Protein AF-B0CBL8-F1 (afdb_monomer)

Mean predicted aligned error: 17.03 Å

Structure (mmCIF, N/CA/C/O backbone):
data_AF-B0CBL8-F1
#
_entry.id   AF-B0CBL8-F1
#
loop_
_atom_site.group_PDB
_atom_site.id
_atom_site.type_symbol
_atom_site.label_atom_id
_atom_site.label_alt_id
_atom_site.label_comp_id
_atom_site.label_asym_id
_atom_site.label_entity_id
_atom_site.label_seq_id
_atom_site.pdbx_PDB_ins_code
_atom_site.Cartn_x
_atom_site.Cartn_y
_atom_site.Cartn_z
_atom_site.occupancy
_atom_site.B_iso_or_equiv
_atom_site.auth_seq_id
_atom_site.auth_comp_id
_atom_site.auth_asym_id
_atom_site.auth_atom_id
_atom_site.pdbx_PDB_model_num
ATOM 1 N N . MET A 1 1 ? -2.864 -48.873 -22.430 1.00 46.94 1 MET A N 1
ATOM 2 C CA . MET A 1 1 ? -3.877 -47.886 -21.992 1.00 46.94 1 MET A CA 1
ATOM 3 C C . MET A 1 1 ? -3.254 -46.496 -22.087 1.00 46.94 1 MET A C 1
ATOM 5 O O . MET A 1 1 ? -2.565 -46.088 -21.166 1.00 46.94 1 MET A O 1
ATOM 9 N N . HIS A 1 2 ? -3.406 -45.810 -23.224 1.00 41.06 2 HIS A N 1
ATOM 10 C CA . HIS A 1 2 ? -2.871 -44.458 -23.430 1.00 41.06 2 HIS A CA 1
ATOM 11 C C . HIS A 1 2 ? -4.007 -43.441 -23.310 1.00 41.06 2 HIS A C 1
ATOM 13 O O . HIS A 1 2 ? -4.979 -43.502 -24.058 1.00 41.06 2 HIS A O 1
ATOM 19 N N . ARG A 1 3 ? -3.900 -42.539 -22.331 1.00 48.00 3 ARG A N 1
ATOM 20 C CA . ARG A 1 3 ? -4.868 -41.471 -22.065 1.00 48.00 3 ARG A CA 1
ATOM 21 C C . ARG A 1 3 ? -4.370 -40.206 -22.767 1.00 48.00 3 ARG A C 1
ATOM 23 O O . ARG A 1 3 ? -3.407 -39.598 -22.316 1.00 48.00 3 ARG A O 1
ATOM 30 N N . LEU A 1 4 ? -4.987 -39.857 -23.895 1.00 52.69 4 LEU A N 1
ATOM 31 C CA . LEU A 1 4 ? -4.740 -38.601 -24.607 1.00 52.69 4 LEU A CA 1
ATOM 32 C C . LEU A 1 4 ? -5.484 -37.471 -23.885 1.00 52.69 4 LEU A C 1
ATOM 34 O O . LEU A 1 4 ? -6.710 -37.487 -23.792 1.00 52.69 4 LEU A O 1
ATOM 38 N N . THR A 1 5 ? -4.740 -36.511 -23.346 1.00 54.72 5 THR A N 1
ATOM 39 C CA . THR A 1 5 ? -5.265 -35.280 -22.751 1.00 54.72 5 THR A CA 1
ATOM 40 C C . THR A 1 5 ? -5.563 -34.264 -23.851 1.00 54.72 5 THR A C 1
ATOM 42 O O . THR A 1 5 ? -4.679 -33.809 -24.571 1.00 54.72 5 THR A O 1
ATOM 45 N N . GLN A 1 6 ? -6.841 -33.922 -23.987 1.00 50.38 6 GLN A N 1
ATOM 46 C CA . GLN A 1 6 ? -7.356 -32.940 -24.933 1.00 50.38 6 GLN A CA 1
ATOM 47 C C . GLN A 1 6 ? -7.274 -31.543 -24.293 1.00 50.38 6 GLN A C 1
ATOM 49 O O . GLN A 1 6 ? -7.880 -31.303 -23.250 1.00 50.38 6 GLN A O 1
ATOM 54 N N . THR A 1 7 ? -6.508 -30.625 -24.882 1.00 55.81 7 THR A N 1
ATOM 55 C CA . THR A 1 7 ? -6.426 -29.223 -24.442 1.00 55.81 7 THR A CA 1
ATOM 56 C C . THR A 1 7 ? -7.584 -28.392 -25.017 1.00 55.81 7 THR A C 1
ATOM 58 O O . THR A 1 7 ? -7.970 -28.587 -26.174 1.00 55.81 7 THR A O 1
ATOM 61 N N . PRO A 1 8 ? -8.168 -27.453 -24.247 1.00 56.03 8 PRO A N 1
ATOM 62 C CA . PRO A 1 8 ? -9.295 -26.656 -24.716 1.00 56.03 8 PRO A CA 1
ATOM 63 C C . PRO A 1 8 ? -8.853 -25.532 -25.669 1.00 56.03 8 PRO A C 1
ATOM 65 O O . PRO A 1 8 ? -7.968 -24.731 -25.369 1.00 56.03 8 PRO A O 1
ATOM 68 N N . LYS A 1 9 ? -9.527 -25.461 -26.825 1.00 53.00 9 LYS A N 1
ATOM 69 C CA . LYS A 1 9 ? -9.445 -24.381 -27.824 1.00 53.00 9 LYS A CA 1
ATOM 70 C C . LYS A 1 9 ? -9.828 -23.033 -27.193 1.00 53.00 9 LYS A C 1
ATOM 72 O O . LYS A 1 9 ? -10.989 -22.831 -26.836 1.00 53.00 9 LYS A O 1
ATOM 77 N N . ARG A 1 10 ? -8.882 -22.089 -27.126 1.00 55.56 10 ARG A N 1
ATOM 78 C CA . ARG A 1 10 ? -9.162 -20.669 -26.853 1.00 55.56 10 ARG A CA 1
ATOM 79 C C . ARG A 1 10 ? -9.985 -20.088 -28.008 1.00 55.56 10 ARG A C 1
ATOM 81 O O . ARG A 1 10 ? -9.560 -20.134 -29.159 1.00 55.56 10 ARG A O 1
ATOM 88 N N . LYS A 1 11 ? -11.176 -19.571 -27.701 1.00 57.50 11 LYS A N 1
ATOM 89 C CA . LYS A 1 11 ? -11.996 -18.791 -28.635 1.00 57.50 11 LYS A CA 1
ATOM 90 C C . LYS A 1 11 ? -11.434 -17.368 -28.681 1.00 57.50 11 LYS A C 1
ATOM 92 O O . LYS A 1 11 ? -11.448 -16.684 -27.663 1.00 57.50 11 LYS A O 1
ATOM 97 N N . SER A 1 12 ? -10.938 -16.943 -29.840 1.00 50.91 12 SER A N 1
ATOM 98 C CA . SER A 1 12 ? -10.587 -15.545 -30.101 1.00 50.91 12 SER A CA 1
ATOM 99 C C . SER A 1 12 ? -11.863 -14.708 -30.145 1.00 50.91 12 SER A C 1
ATOM 101 O O . SER A 1 12 ? -12.721 -14.936 -30.997 1.00 50.91 12 SER A O 1
ATOM 103 N N . ILE A 1 13 ? -11.998 -13.763 -29.219 1.00 60.38 13 ILE A N 1
ATOM 104 C CA . ILE A 1 13 ? -13.051 -12.747 -29.248 1.00 60.38 13 ILE A CA 1
ATOM 105 C C . ILE A 1 13 ? -12.529 -11.606 -30.123 1.00 60.38 13 ILE A C 1
ATOM 107 O O . ILE A 1 13 ? -11.512 -10.991 -29.812 1.00 60.38 13 ILE A O 1
ATOM 111 N N . ALA A 1 14 ? -13.193 -11.381 -31.254 1.00 56.38 14 ALA A N 1
ATOM 112 C CA . ALA A 1 14 ? -12.925 -10.261 -32.141 1.00 56.38 14 ALA A CA 1
ATOM 113 C C . ALA A 1 14 ? -13.377 -8.957 -31.464 1.00 56.38 14 ALA A C 1
ATOM 115 O O . ALA A 1 14 ? -14.544 -8.814 -31.098 1.00 56.38 14 ALA A O 1
ATOM 116 N N . LEU A 1 15 ? -12.439 -8.027 -31.291 1.00 50.97 15 LEU A N 1
ATOM 117 C CA . LEU A 1 15 ? -12.676 -6.686 -30.770 1.00 50.97 15 LEU A CA 1
ATOM 118 C C . LEU A 1 15 ? -13.372 -5.855 -31.863 1.00 50.97 15 LEU A C 1
ATOM 120 O O . LEU A 1 15 ? -12.778 -5.569 -32.903 1.00 50.97 15 LEU A O 1
ATOM 124 N N . ALA A 1 16 ? -14.641 -5.505 -31.659 1.00 59.69 16 ALA A N 1
ATOM 125 C CA . ALA A 1 16 ? -15.370 -4.607 -32.547 1.00 59.69 16 ALA A CA 1
ATOM 126 C C . ALA A 1 16 ? -14.995 -3.149 -32.227 1.00 59.69 16 ALA A C 1
ATOM 128 O O . ALA A 1 16 ? -15.308 -2.637 -31.154 1.00 59.69 16 ALA A O 1
ATOM 129 N N . LEU A 1 17 ? -14.312 -2.499 -33.170 1.00 53.12 17 LEU A N 1
ATOM 130 C CA . LEU A 1 17 ? -14.044 -1.061 -33.191 1.00 53.12 17 LEU A CA 1
ATOM 131 C C . LEU A 1 17 ? -15.364 -0.287 -33.330 1.00 53.12 17 LEU A C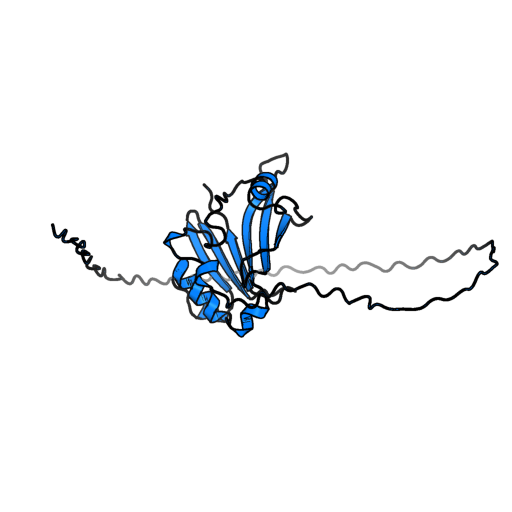 1
ATOM 133 O O . LEU A 1 17 ? -16.037 -0.391 -34.355 1.00 53.12 17 LEU A O 1
ATOM 137 N N . LEU A 1 18 ? -15.714 0.508 -32.318 1.00 53.94 18 LEU A N 1
ATOM 138 C CA . LEU A 1 18 ? -16.754 1.534 -32.416 1.00 53.94 18 LEU A CA 1
ATOM 139 C C . LEU A 1 18 ? -16.100 2.897 -32.718 1.00 53.94 18 LEU A C 1
ATOM 141 O O . LEU A 1 18 ? -15.117 3.250 -32.065 1.00 53.94 18 LEU A O 1
ATOM 145 N N . PRO A 1 19 ? -16.613 3.669 -33.694 1.00 62.50 19 PRO A N 1
ATOM 146 C CA . PRO A 1 19 ? -16.063 4.972 -34.049 1.00 62.50 19 PRO A CA 1
ATOM 147 C C . PRO A 1 19 ? -16.382 6.047 -32.997 1.00 62.50 19 PRO A C 1
ATOM 149 O O . PRO A 1 19 ? -17.532 6.232 -32.601 1.00 62.50 19 PRO A O 1
ATOM 152 N N . LEU A 1 20 ? -15.341 6.789 -32.599 1.00 47.16 20 LEU A N 1
ATOM 153 C CA . LEU A 1 20 ? -15.417 8.044 -31.849 1.00 47.16 20 LEU A CA 1
ATOM 154 C C . LEU A 1 20 ? -16.190 9.094 -32.663 1.00 47.16 20 LEU A C 1
ATOM 156 O O . LEU A 1 20 ? -15.707 9.570 -33.691 1.00 47.16 20 LEU A O 1
ATOM 160 N N . SER A 1 21 ? -17.355 9.513 -32.177 1.00 60.53 21 SER A N 1
ATOM 161 C CA . SER A 1 21 ? -18.000 10.746 -32.627 1.00 60.53 21 SER A CA 1
ATOM 162 C C . SER A 1 21 ? -17.446 11.935 -31.842 1.00 60.53 21 SER A C 1
ATOM 164 O O . SER A 1 21 ? -17.696 12.094 -30.647 1.00 60.53 21 SER A O 1
ATOM 166 N N . LEU A 1 22 ? -16.680 12.751 -32.561 1.00 51.69 22 LEU A N 1
ATOM 167 C CA . LEU A 1 22 ? -16.127 14.045 -32.186 1.00 51.69 22 LEU A CA 1
ATOM 168 C C . LEU A 1 22 ? -17.267 15.060 -31.967 1.00 51.69 22 LEU A C 1
ATOM 170 O O . LEU A 1 22 ? -18.002 15.374 -32.901 1.00 51.69 22 LEU A O 1
ATOM 174 N N . GLY A 1 23 ? -17.415 15.569 -30.743 1.00 55.00 23 GLY A N 1
ATOM 175 C CA . GLY A 1 23 ? -18.375 16.619 -30.389 1.00 55.00 23 GLY A CA 1
ATOM 176 C C . GLY A 1 23 ? -17.662 17.811 -29.760 1.00 55.00 23 GLY A C 1
ATOM 177 O O . GLY A 1 23 ? -17.459 17.846 -28.551 1.00 55.00 23 GLY A O 1
ATOM 178 N N . LEU A 1 24 ? -17.261 18.764 -30.600 1.00 52.22 24 LEU A N 1
ATOM 179 C CA . LEU A 1 24 ? -16.647 20.039 -30.237 1.00 52.22 24 LEU A CA 1
ATOM 180 C C . LEU A 1 24 ? -17.741 21.115 -30.176 1.00 52.22 24 LEU A C 1
ATOM 182 O O . LEU A 1 24 ? -18.282 21.450 -31.223 1.00 52.22 24 LEU A O 1
ATOM 186 N N . LEU A 1 25 ? -18.025 21.699 -29.007 1.00 60.28 25 LEU A N 1
ATOM 187 C CA . LEU A 1 25 ? -18.624 23.038 -28.925 1.00 60.28 25 LEU A CA 1
ATOM 188 C C . LEU A 1 25 ? -18.056 23.814 -27.728 1.00 60.28 25 LEU A C 1
ATOM 190 O O . LEU A 1 25 ? -18.335 23.529 -26.567 1.00 60.28 25 LEU A O 1
ATOM 194 N N . MET A 1 26 ? -17.240 24.808 -28.078 1.00 55.31 26 MET A N 1
ATOM 195 C CA . MET A 1 26 ? -16.839 25.949 -27.263 1.00 55.31 26 MET A CA 1
ATOM 196 C C . MET A 1 26 ? -18.044 26.864 -27.018 1.00 55.31 26 MET A C 1
ATOM 198 O O . MET A 1 26 ? -18.783 27.155 -27.956 1.00 55.31 26 MET A O 1
ATOM 202 N N . SER A 1 27 ? -18.171 27.418 -25.812 1.00 53.53 27 SER A N 1
ATOM 203 C CA . SER A 1 27 ? -18.739 28.759 -25.652 1.00 53.53 27 SER A CA 1
ATOM 204 C C . SER A 1 27 ? -18.148 29.439 -24.423 1.00 53.53 27 SER A C 1
ATOM 206 O O . SER A 1 27 ? -18.426 29.073 -23.283 1.00 53.53 27 SER A O 1
ATOM 208 N N . CYS A 1 28 ? -17.313 30.438 -24.694 1.00 47.56 28 CYS A N 1
ATOM 209 C CA . CYS A 1 28 ? -16.805 31.405 -23.738 1.00 47.56 28 CYS A CA 1
ATOM 210 C C . CYS A 1 28 ? -17.942 32.313 -23.258 1.00 47.56 28 CYS A C 1
ATOM 212 O O . CYS A 1 28 ? -18.776 32.750 -24.050 1.00 47.56 28 CYS A O 1
ATOM 214 N N . SER A 1 29 ? -17.934 32.674 -21.981 1.00 53.53 29 SER A N 1
ATOM 215 C CA . SER A 1 29 ? -18.533 33.919 -21.500 1.00 53.53 29 SER A CA 1
ATOM 216 C C . SER A 1 29 ? -17.736 34.368 -20.285 1.00 53.53 29 SER A C 1
ATOM 218 O O . SER A 1 29 ? -17.863 33.810 -19.198 1.00 53.53 29 SER A O 1
ATOM 220 N N . SER A 1 30 ? -16.850 35.330 -20.524 1.00 49.06 30 SER A N 1
ATOM 221 C CA . SER A 1 30 ? -16.169 36.102 -19.494 1.00 49.06 30 SER A CA 1
ATOM 222 C C . SER A 1 30 ? -17.132 37.169 -18.988 1.00 49.06 30 SER A C 1
ATOM 224 O O . SER A 1 30 ? -17.667 37.934 -19.790 1.00 49.06 30 SER A O 1
ATOM 226 N N . THR A 1 31 ? -17.308 37.259 -17.675 1.00 54.31 31 THR A N 1
ATOM 227 C CA . THR A 1 31 ? -17.850 38.458 -17.034 1.00 54.31 31 THR A CA 1
ATOM 228 C C . THR A 1 31 ? -16.842 38.908 -15.994 1.00 54.31 31 THR A C 1
ATOM 230 O O . THR A 1 31 ? -16.690 38.304 -14.934 1.00 54.31 31 THR A O 1
ATOM 233 N N . GLU A 1 32 ? -16.105 39.954 -16.352 1.00 53.94 32 GLU A N 1
ATOM 234 C CA . GLU A 1 32 ? -15.314 40.754 -15.433 1.00 53.94 32 GLU A CA 1
ATOM 235 C C . GLU A 1 32 ? -16.272 41.507 -14.506 1.00 53.94 32 GLU A C 1
ATOM 237 O O . GLU A 1 32 ? -17.240 42.128 -14.947 1.00 53.94 32 GLU A O 1
ATOM 242 N N . THR A 1 33 ? -16.021 41.469 -13.203 1.00 49.75 33 THR A N 1
ATOM 243 C CA . THR A 1 33 ? -16.560 42.473 -12.285 1.00 49.75 33 THR A CA 1
ATOM 244 C C . THR A 1 33 ? -15.471 42.805 -11.284 1.00 49.75 33 THR A C 1
ATOM 246 O O . THR A 1 33 ? -15.162 42.032 -10.381 1.00 49.75 33 THR A O 1
ATOM 249 N N . SER A 1 34 ? -14.857 43.959 -11.528 1.00 50.06 34 SER A N 1
ATOM 250 C CA . SER A 1 34 ? -13.985 44.666 -10.604 1.00 50.06 34 SER A CA 1
ATOM 251 C C . SER A 1 34 ? -14.823 45.160 -9.428 1.00 50.06 34 SER A C 1
ATOM 253 O O . SER A 1 34 ? -15.907 45.711 -9.626 1.00 50.06 34 SER A O 1
ATOM 255 N N . SER A 1 35 ? -14.346 44.973 -8.205 1.00 54.38 35 SER A N 1
ATOM 256 C CA . SER A 1 35 ? -14.826 45.721 -7.045 1.00 54.38 35 SER A CA 1
ATOM 257 C C . SER A 1 35 ? -13.677 45.856 -6.063 1.00 54.38 35 SER A C 1
ATOM 259 O O . SER A 1 35 ? -13.312 44.916 -5.359 1.00 54.38 35 SER A O 1
ATOM 261 N N . ASP A 1 36 ? -13.100 47.052 -6.093 1.00 54.38 36 ASP A N 1
ATOM 262 C CA . ASP A 1 36 ? -12.293 47.642 -5.042 1.00 54.38 36 ASP A CA 1
ATOM 263 C C . ASP A 1 36 ? -12.991 47.491 -3.688 1.00 54.38 36 ASP A C 1
ATOM 265 O O . ASP A 1 36 ? -14.178 47.790 -3.555 1.00 54.38 36 ASP A O 1
ATOM 269 N N . THR A 1 37 ? -12.263 47.071 -2.655 1.00 61.66 37 THR A N 1
ATOM 270 C CA . THR A 1 37 ? -12.625 47.400 -1.273 1.00 61.66 37 THR A CA 1
ATOM 271 C C . THR A 1 37 ? -11.357 47.499 -0.435 1.00 61.66 37 THR A C 1
ATOM 273 O O . THR A 1 37 ? -10.527 46.593 -0.396 1.00 61.66 37 THR A O 1
ATOM 276 N N . GLU A 1 38 ? -11.229 48.667 0.181 1.00 51.75 38 GLU A N 1
ATOM 277 C CA . GLU A 1 38 ? -10.130 49.182 0.983 1.00 51.75 38 GLU A CA 1
ATOM 278 C C . GLU A 1 38 ? -9.714 48.272 2.149 1.00 51.75 38 GLU A C 1
ATOM 280 O O . GLU A 1 38 ? -10.541 47.738 2.889 1.00 51.75 38 GLU A O 1
ATOM 285 N N . SER A 1 39 ? -8.400 48.188 2.364 1.00 53.50 39 SER A N 1
ATOM 286 C CA . SER A 1 39 ? -7.785 47.716 3.607 1.00 53.50 39 SER A CA 1
ATOM 287 C C . SER A 1 39 ? -7.647 48.878 4.594 1.00 53.50 39 SER A C 1
ATOM 289 O O . SER A 1 39 ? -6.900 49.813 4.297 1.00 53.50 39 SER A O 1
ATOM 291 N N . PRO A 1 40 ? -8.236 48.822 5.800 1.00 62.81 40 PRO A N 1
ATOM 292 C CA . PRO A 1 40 ? -7.772 49.644 6.903 1.00 62.81 40 PRO A CA 1
ATOM 293 C C . PRO A 1 40 ? -6.608 48.961 7.632 1.00 62.81 40 PRO A C 1
ATOM 295 O O . PRO A 1 40 ? -6.698 47.828 8.110 1.00 62.81 40 PRO A O 1
ATOM 298 N N . ALA A 1 41 ? -5.508 49.703 7.730 1.00 51.47 41 ALA A N 1
ATOM 299 C CA . ALA A 1 41 ? -4.412 49.454 8.650 1.00 51.47 41 ALA A CA 1
ATOM 300 C C . ALA A 1 41 ? -4.908 49.536 10.101 1.00 51.47 41 ALA A C 1
ATOM 302 O O . ALA A 1 41 ? -5.656 50.446 10.459 1.00 51.47 41 ALA A O 1
ATOM 303 N N . SER A 1 42 ? -4.454 48.625 10.959 1.00 57.81 42 SER A N 1
ATOM 304 C CA . SER A 1 42 ? -4.509 48.810 12.410 1.00 57.81 42 SER A CA 1
ATOM 305 C C . SER A 1 42 ? -3.374 48.053 13.090 1.00 57.81 42 SER A C 1
ATOM 307 O O . SER A 1 42 ? -3.337 46.827 13.154 1.00 57.81 42 SER A O 1
ATOM 309 N N . THR A 1 43 ? -2.436 48.860 13.563 1.00 61.22 43 THR A N 1
ATOM 310 C CA . THR A 1 43 ? -1.364 48.609 14.524 1.00 61.22 43 THR A CA 1
ATOM 311 C C . THR A 1 43 ? -1.908 48.073 15.856 1.00 61.22 43 THR A C 1
ATOM 313 O O . THR A 1 43 ? -2.991 48.473 16.283 1.00 61.22 43 THR A O 1
ATOM 316 N N . PRO A 1 44 ? -1.122 47.262 16.577 1.00 57.41 44 PRO A N 1
ATOM 317 C CA . PRO A 1 44 ? -0.901 47.522 18.006 1.00 57.41 44 PRO A CA 1
ATOM 318 C C . PRO A 1 44 ? 0.611 47.508 18.310 1.00 57.41 44 PRO A C 1
ATOM 320 O O . PRO A 1 44 ? 1.326 46.603 17.895 1.00 57.41 44 PRO A O 1
ATOM 323 N N . ALA A 1 45 ? 1.182 48.612 18.791 1.00 53.69 45 ALA A N 1
ATOM 324 C CA . ALA A 1 45 ? 1.231 49.043 20.193 1.00 53.69 45 ALA A CA 1
ATOM 325 C C . ALA A 1 45 ? 2.229 48.217 21.028 1.00 53.69 45 ALA A C 1
ATOM 327 O O . ALA A 1 45 ? 1.958 47.092 21.440 1.00 53.69 45 ALA A O 1
ATOM 328 N N . GLU A 1 46 ? 3.388 48.839 21.261 1.00 50.88 46 GLU A N 1
ATOM 329 C CA . GLU A 1 46 ? 4.366 48.507 22.295 1.00 50.88 46 GLU A CA 1
ATOM 330 C C . GLU A 1 46 ? 3.720 48.409 23.683 1.00 50.88 46 GLU A C 1
ATOM 332 O O . GLU A 1 46 ? 2.824 49.180 24.034 1.00 50.88 46 GLU A O 1
ATOM 337 N N . SER A 1 47 ? 4.243 47.521 24.526 1.00 52.81 47 SER A N 1
ATOM 338 C CA . SER A 1 47 ? 4.226 47.704 25.979 1.00 52.81 47 SER A CA 1
ATOM 339 C C . SER A 1 47 ? 5.447 47.039 26.598 1.00 52.81 47 SER A C 1
ATOM 341 O O . SER A 1 47 ? 5.746 45.872 26.353 1.00 52.81 47 SER A O 1
ATOM 343 N N . SER A 1 48 ? 6.139 47.848 27.381 1.00 53.34 48 SER A N 1
ATOM 344 C CA . SER A 1 48 ? 7.421 47.628 28.024 1.00 53.34 48 SER A CA 1
ATOM 345 C C . SER A 1 48 ? 7.401 46.649 29.203 1.00 53.34 48 SER A C 1
ATOM 347 O O . SER A 1 48 ? 6.412 46.520 29.916 1.00 53.34 48 SER A O 1
ATOM 349 N N . ALA A 1 49 ? 8.568 46.027 29.390 1.00 50.88 49 ALA A N 1
ATOM 350 C CA . ALA A 1 49 ? 9.322 45.757 30.622 1.00 50.88 49 ALA A CA 1
ATOM 351 C C .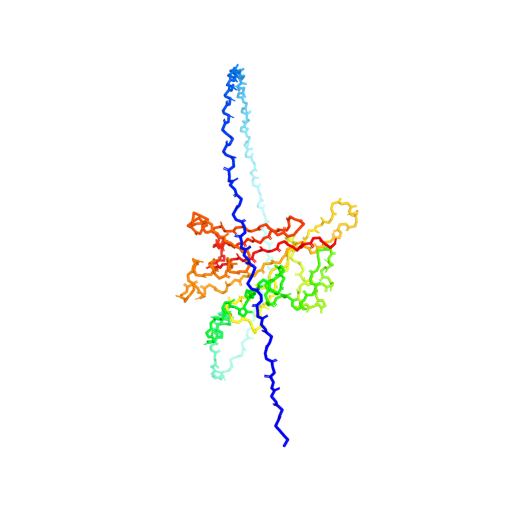 ALA A 1 49 ? 8.631 45.743 32.005 1.00 50.88 49 ALA A C 1
ATOM 353 O O . ALA A 1 49 ? 7.990 46.706 32.414 1.00 50.88 49 ALA A O 1
ATOM 354 N N . SER A 1 50 ? 8.975 44.717 32.794 1.00 53.12 50 SER A N 1
ATOM 355 C CA . SER A 1 50 ? 9.323 44.745 34.235 1.00 53.12 50 SER A CA 1
ATOM 356 C C . SER A 1 50 ? 9.988 43.385 34.531 1.00 53.12 50 SER A C 1
ATOM 358 O O . SER A 1 50 ? 9.388 42.359 34.231 1.00 53.12 50 SER A O 1
AT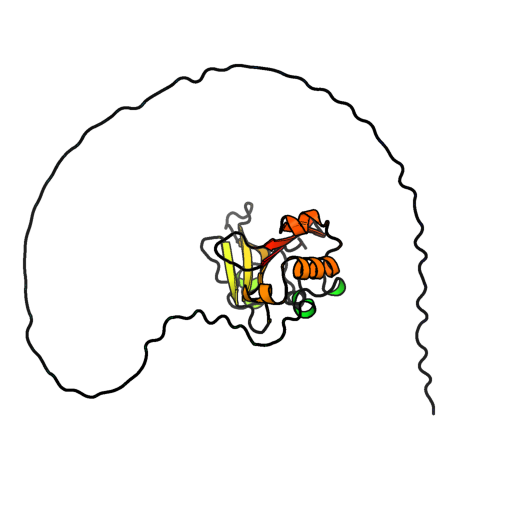OM 360 N N . ASP A 1 51 ? 11.294 43.261 34.758 1.00 43.44 51 ASP A N 1
ATOM 361 C CA . ASP A 1 51 ? 12.136 43.641 35.908 1.00 43.44 51 ASP A CA 1
ATOM 362 C C . ASP A 1 51 ? 12.082 42.658 37.105 1.00 43.44 51 ASP A C 1
ATOM 364 O O . ASP A 1 51 ? 11.106 41.949 37.330 1.00 43.44 51 ASP A O 1
ATOM 368 N N . ALA A 1 52 ? 13.232 42.564 37.768 1.00 51.50 52 ALA A N 1
ATOM 369 C CA . ALA A 1 52 ? 13.853 41.424 38.437 1.00 51.50 52 ALA A CA 1
ATOM 370 C C . ALA A 1 52 ? 13.372 41.050 39.858 1.00 51.50 52 ALA A C 1
ATOM 372 O O . ALA A 1 52 ? 12.743 41.847 40.547 1.00 51.50 52 ALA A O 1
ATOM 373 N N . SER A 1 53 ? 13.778 39.849 40.313 1.00 54.03 53 SER A N 1
ATOM 374 C CA . SER A 1 53 ? 14.260 39.469 41.675 1.00 54.03 53 SER A CA 1
ATOM 375 C C . SER A 1 53 ? 14.630 37.964 41.635 1.00 54.03 53 SER A C 1
ATOM 377 O O . SER A 1 53 ? 13.791 37.167 41.230 1.00 54.03 53 SER A O 1
ATOM 379 N N . THR A 1 54 ? 15.871 37.461 41.756 1.00 54.78 54 THR A N 1
ATOM 380 C CA . THR A 1 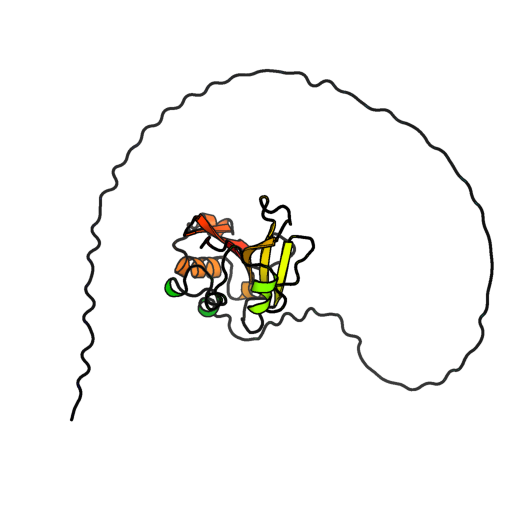54 ? 16.845 37.384 42.879 1.00 54.78 54 THR A CA 1
ATOM 381 C C . THR A 1 54 ? 16.291 36.882 44.216 1.00 54.78 54 THR A C 1
ATOM 383 O O . THR A 1 54 ? 15.669 37.671 44.913 1.00 54.78 54 THR A O 1
ATOM 386 N N . ASP A 1 55 ? 16.580 35.617 44.566 1.00 45.53 55 ASP A N 1
ATOM 387 C CA . ASP A 1 55 ? 17.104 35.124 45.870 1.00 45.53 55 ASP A CA 1
ATOM 388 C C . ASP A 1 55 ? 17.224 33.578 45.771 1.00 45.53 55 ASP A C 1
ATOM 390 O O . ASP A 1 55 ? 16.247 32.923 45.425 1.00 45.53 55 ASP A O 1
ATOM 394 N N . SER A 1 56 ? 18.388 32.921 45.702 1.00 48.19 56 SER A N 1
ATOM 395 C CA . SER A 1 56 ? 19.522 32.722 46.627 1.00 48.19 56 SER A CA 1
ATOM 396 C C . SER A 1 56 ? 19.377 31.507 47.577 1.00 48.19 56 SER A C 1
ATOM 398 O O . SER A 1 56 ? 18.401 31.387 48.307 1.00 48.19 56 SER A O 1
ATOM 400 N N . LEU A 1 57 ? 20.426 30.653 47.545 1.00 52.00 57 LEU A N 1
ATOM 401 C CA . LEU A 1 57 ? 21.033 29.890 48.663 1.00 52.00 57 LEU A CA 1
ATOM 402 C C . LEU A 1 57 ? 20.257 28.653 49.203 1.00 52.00 57 LEU A C 1
ATOM 404 O O . LEU A 1 57 ? 19.044 28.669 49.306 1.00 52.00 57 LEU A O 1
ATOM 408 N N . ASP A 1 58 ? 20.839 27.520 49.620 1.00 48.94 58 ASP A N 1
ATOM 409 C CA . ASP A 1 58 ? 22.214 27.050 49.858 1.00 48.94 58 ASP A CA 1
ATOM 410 C C . ASP A 1 58 ? 22.146 25.565 50.330 1.00 48.94 58 ASP A C 1
ATOM 412 O O . ASP A 1 58 ? 21.102 25.127 50.817 1.00 48.94 58 ASP A O 1
ATOM 416 N N . ARG A 1 59 ? 23.295 24.862 50.288 1.00 49.91 59 ARG A N 1
ATOM 417 C CA . ARG A 1 59 ? 23.682 23.609 50.998 1.00 49.91 59 ARG A CA 1
ATOM 418 C C . ARG A 1 59 ? 23.093 22.265 50.521 1.00 49.91 59 ARG A C 1
ATOM 420 O O . ARG A 1 59 ? 21.924 22.149 50.208 1.00 49.91 59 ARG A O 1
ATOM 427 N N . SER A 1 60 ? 23.831 21.151 50.510 1.00 55.06 60 SER A N 1
ATOM 428 C CA . SER A 1 60 ? 25.105 20.851 51.167 1.00 55.06 60 SER A CA 1
ATOM 429 C C . SER A 1 60 ? 25.795 19.638 50.541 1.00 55.06 60 SER A C 1
ATOM 431 O O . SER A 1 60 ? 25.168 18.721 50.020 1.00 55.06 60 SER A O 1
ATOM 433 N N . VAL A 1 61 ? 27.112 19.677 50.682 1.00 54.81 61 VAL A N 1
ATOM 434 C CA . VAL A 1 61 ? 28.147 18.715 50.315 1.00 54.81 61 VAL A CA 1
ATOM 435 C C . VAL A 1 61 ? 28.061 17.443 51.167 1.00 54.81 61 VAL A C 1
ATOM 437 O O . VAL A 1 61 ? 27.930 17.546 52.385 1.00 54.81 61 VAL A O 1
ATOM 440 N N . ALA A 1 62 ? 28.237 16.274 50.546 1.00 52.56 62 ALA A N 1
ATOM 441 C CA . ALA A 1 62 ? 28.913 15.124 51.153 1.00 52.56 62 ALA A CA 1
ATOM 442 C C . ALA A 1 62 ? 29.385 14.142 50.062 1.00 52.56 62 ALA A C 1
ATOM 444 O O . ALA A 1 62 ? 28.596 13.391 49.499 1.00 52.56 62 ALA A O 1
ATOM 445 N N . ASP A 1 63 ? 30.688 14.172 49.801 1.00 51.06 63 ASP A N 1
ATOM 446 C CA . ASP A 1 63 ? 31.518 13.040 49.370 1.00 51.06 63 ASP A CA 1
ATOM 447 C C . ASP A 1 63 ? 32.494 12.816 50.550 1.00 51.06 63 ASP A C 1
ATOM 449 O O . ASP A 1 63 ? 32.827 13.811 51.218 1.00 51.06 63 ASP A O 1
ATOM 453 N N . PRO A 1 64 ? 32.913 11.584 50.908 1.00 63.03 64 PRO A N 1
ATOM 454 C CA . PRO A 1 64 ? 34.049 11.002 50.189 1.00 63.03 64 PRO A CA 1
ATOM 455 C C . PRO A 1 64 ? 34.107 9.458 50.110 1.00 63.03 64 PRO A C 1
ATOM 457 O O . PRO A 1 64 ? 33.590 8.730 50.956 1.00 63.03 64 PRO A O 1
ATOM 460 N N . SER A 1 65 ? 34.999 9.031 49.210 1.00 45.56 65 SER A N 1
ATOM 461 C CA . SER A 1 65 ? 35.837 7.814 49.224 1.00 45.56 65 SER A CA 1
ATOM 462 C C . SER A 1 65 ? 35.235 6.535 48.643 1.00 45.56 65 SER A C 1
ATOM 464 O O . SER A 1 65 ? 34.281 5.973 49.159 1.00 45.56 65 SER A O 1
ATOM 466 N N . SER A 1 66 ? 35.708 6.096 47.475 1.00 46.16 66 SER A N 1
ATOM 467 C CA . SER A 1 66 ? 37.026 5.503 47.157 1.00 46.16 66 SER A CA 1
ATOM 468 C C . SER A 1 66 ? 37.091 4.006 47.472 1.00 46.16 66 SER A C 1
ATOM 470 O O . SER A 1 66 ? 37.258 3.569 48.607 1.00 46.16 66 SER A O 1
ATOM 472 N N . THR A 1 67 ? 36.990 3.197 46.420 1.00 46.09 67 THR A N 1
ATOM 473 C CA . THR A 1 67 ? 37.688 1.913 46.338 1.00 46.09 67 THR A CA 1
ATOM 47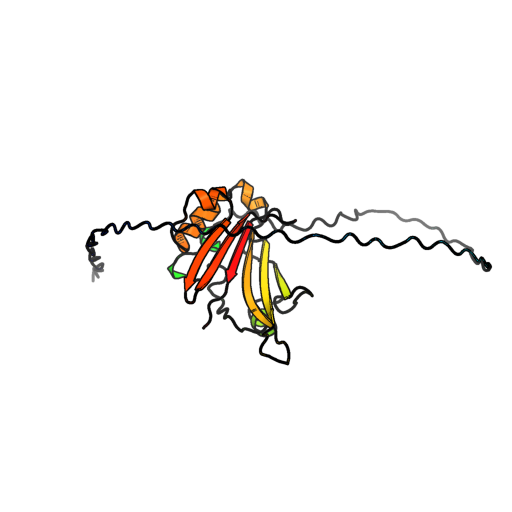4 C C . THR A 1 67 ? 37.970 1.641 44.865 1.00 46.09 67 THR A C 1
ATOM 476 O O . THR A 1 67 ? 37.060 1.461 44.059 1.00 46.09 67 THR A O 1
ATOM 479 N N . THR A 1 68 ? 39.249 1.716 44.524 1.00 54.28 68 THR A N 1
ATOM 480 C CA . THR A 1 68 ? 39.837 1.239 43.275 1.00 54.28 68 THR A CA 1
ATOM 481 C C . THR A 1 68 ? 39.994 -0.273 43.391 1.00 54.28 68 THR A C 1
ATOM 483 O O . THR A 1 68 ? 40.437 -0.731 44.439 1.00 54.28 68 THR A O 1
ATOM 486 N N . ASP A 1 69 ? 39.641 -1.028 42.351 1.00 49.38 69 ASP A N 1
ATOM 487 C CA . ASP A 1 69 ? 40.564 -2.002 41.760 1.00 49.38 69 ASP A CA 1
ATOM 488 C C . ASP A 1 69 ? 40.074 -2.475 40.384 1.00 49.38 69 ASP A C 1
ATOM 490 O O . ASP A 1 69 ? 38.889 -2.703 40.136 1.00 49.38 69 ASP A O 1
ATOM 494 N N . GLU A 1 70 ? 41.047 -2.529 39.479 1.00 49.69 70 GLU A N 1
ATOM 495 C CA . GLU A 1 70 ? 41.004 -2.922 38.075 1.00 49.69 70 GLU A CA 1
ATOM 496 C C . GLU A 1 70 ? 40.441 -4.333 37.855 1.00 49.69 70 GLU A C 1
ATOM 498 O O . GLU A 1 70 ? 40.716 -5.234 38.640 1.00 49.69 70 GLU A O 1
ATOM 503 N N . THR A 1 71 ? 39.782 -4.575 36.714 1.00 48.19 71 THR A N 1
ATOM 504 C CA . THR A 1 71 ? 40.207 -5.596 35.731 1.00 48.19 71 THR A CA 1
ATOM 505 C C . THR A 1 71 ? 39.533 -5.318 34.379 1.00 48.19 71 THR A C 1
ATOM 507 O O . THR A 1 71 ? 38.404 -4.841 34.301 1.00 48.19 71 THR A O 1
ATOM 510 N N . ALA A 1 72 ? 40.304 -5.573 33.330 1.00 45.75 72 ALA A N 1
ATOM 511 C CA . ALA A 1 72 ? 40.136 -5.203 31.939 1.00 45.75 72 ALA A CA 1
ATOM 512 C C . ALA A 1 72 ? 38.951 -5.822 31.167 1.00 45.75 72 ALA A C 1
ATOM 514 O O . ALA A 1 72 ? 38.330 -6.804 31.563 1.00 45.75 72 ALA A O 1
ATOM 515 N N . ASP A 1 73 ? 38.819 -5.247 29.970 1.00 35.25 73 ASP A N 1
ATOM 516 C CA . ASP A 1 73 ? 38.356 -5.820 28.708 1.00 35.25 73 ASP A CA 1
ATOM 517 C C . ASP A 1 73 ? 36.881 -5.677 28.286 1.00 35.25 73 ASP A C 1
ATOM 519 O O . ASP A 1 73 ? 35.986 -6.435 28.638 1.00 35.25 73 ASP A O 1
ATOM 523 N N . ASN A 1 74 ? 36.735 -4.761 27.321 1.00 42.88 74 ASN A N 1
ATOM 524 C CA . ASN A 1 74 ? 36.291 -5.091 25.968 1.00 42.88 74 ASN A CA 1
ATOM 525 C C . ASN A 1 74 ? 34.783 -5.304 25.762 1.00 42.88 74 ASN A C 1
ATOM 527 O O . ASN A 1 74 ? 34.264 -6.404 25.923 1.00 42.88 74 ASN A O 1
ATOM 531 N N . SER A 1 75 ? 34.104 -4.279 25.234 1.00 41.25 75 SER A N 1
ATOM 532 C CA . SER A 1 75 ? 33.428 -4.357 23.923 1.00 41.25 75 SER A CA 1
ATOM 533 C C . SER A 1 75 ? 32.524 -3.146 23.679 1.00 41.25 75 SER A C 1
ATOM 535 O O . SER A 1 75 ? 31.454 -3.009 24.258 1.00 41.25 75 SER A O 1
ATOM 537 N N . ASN A 1 76 ? 32.973 -2.288 22.763 1.00 45.66 76 ASN A N 1
ATOM 538 C CA . ASN A 1 76 ? 32.202 -1.810 21.613 1.00 45.66 76 ASN A CA 1
ATOM 539 C C . ASN A 1 76 ? 30.684 -1.592 21.831 1.00 45.66 76 ASN A C 1
ATOM 541 O O . ASN A 1 76 ? 29.868 -2.418 21.419 1.00 45.66 76 ASN A O 1
ATOM 545 N N . SER A 1 77 ? 30.298 -0.451 22.413 1.00 43.81 77 SER A N 1
ATOM 546 C CA . SER A 1 77 ? 28.901 0.004 22.392 1.00 43.81 77 SER A CA 1
ATOM 547 C C . SER A 1 77 ? 28.610 0.644 21.036 1.00 43.81 77 SER A C 1
ATOM 549 O O . SER A 1 77 ? 28.936 1.803 20.770 1.00 43.81 77 SER A O 1
ATOM 551 N N . GLY A 1 78 ? 28.100 -0.204 20.146 1.00 39.38 78 GLY A N 1
ATOM 552 C CA . GLY A 1 78 ? 27.749 0.111 18.777 1.00 39.38 78 GLY A CA 1
ATOM 553 C C . GLY A 1 78 ? 26.615 1.123 18.685 1.00 39.38 78 GLY A C 1
ATOM 554 O O . GLY A 1 78 ? 25.583 1.027 19.342 1.00 39.38 78 GLY A O 1
ATOM 555 N N . THR A 1 79 ? 26.843 2.072 17.791 1.00 37.12 79 THR A N 1
ATOM 556 C CA . THR A 1 79 ? 25.871 2.888 17.076 1.00 37.12 79 THR A CA 1
ATOM 557 C C . THR A 1 79 ? 24.587 2.102 16.793 1.00 37.12 79 THR A C 1
ATOM 559 O O . THR A 1 79 ? 24.643 1.039 16.169 1.00 37.12 79 THR A O 1
ATOM 562 N N . GLU A 1 80 ? 23.433 2.642 17.197 1.00 41.56 80 GLU A N 1
ATOM 563 C CA . GLU A 1 80 ? 22.111 2.186 16.757 1.00 41.56 80 GLU A CA 1
ATOM 564 C C . GLU A 1 80 ? 21.987 2.395 15.242 1.00 41.56 80 GLU A C 1
ATOM 566 O O . GLU A 1 80 ? 21.454 3.379 14.733 1.00 41.56 80 GLU A O 1
ATOM 571 N N . THR A 1 81 ? 22.538 1.442 14.501 1.00 35.03 81 THR A N 1
ATOM 572 C CA . THR A 1 81 ? 22.225 1.234 13.101 1.00 35.03 81 THR A CA 1
ATOM 573 C C . THR A 1 81 ? 20.830 0.638 13.098 1.00 35.03 81 THR A C 1
ATOM 575 O O . THR A 1 81 ? 20.647 -0.522 13.464 1.00 35.03 81 THR A O 1
ATOM 578 N N . LEU A 1 82 ? 19.840 1.447 12.717 1.00 40.88 82 LEU A N 1
ATOM 579 C CA . LEU A 1 82 ? 18.571 0.953 12.198 1.00 40.88 82 LEU A CA 1
ATOM 580 C C . LEU A 1 82 ? 18.919 -0.137 11.187 1.00 40.88 82 LEU A C 1
ATOM 582 O O . LEU A 1 82 ? 19.423 0.155 10.102 1.00 40.88 82 LEU A O 1
ATOM 586 N N . ALA A 1 83 ? 18.739 -1.391 11.592 1.00 38.72 83 ALA A N 1
ATOM 587 C CA . ALA A 1 83 ? 18.951 -2.540 10.745 1.00 38.72 83 ALA A CA 1
ATOM 588 C C . ALA A 1 83 ? 17.899 -2.477 9.636 1.00 38.72 83 ALA A C 1
ATOM 590 O O . ALA A 1 83 ? 16.810 -3.041 9.754 1.00 38.72 83 ALA A O 1
ATOM 591 N N . SER A 1 84 ? 18.236 -1.747 8.568 1.00 44.06 84 SER A N 1
ATOM 592 C CA . SER A 1 84 ? 17.715 -1.964 7.229 1.00 44.06 84 SER A CA 1
ATOM 593 C C . SER A 1 84 ? 17.887 -3.453 6.992 1.00 44.06 84 SER A C 1
ATOM 595 O O . SER A 1 84 ? 18.991 -3.960 6.784 1.00 44.06 84 SER A O 1
ATOM 597 N N . SER A 1 85 ? 16.786 -4.180 7.157 1.00 44.47 85 SER A N 1
ATOM 598 C CA . SER A 1 85 ? 16.703 -5.598 6.853 1.00 44.47 85 SER A CA 1
ATOM 599 C C . SER A 1 85 ? 16.641 -5.733 5.335 1.00 44.47 85 SER A C 1
ATOM 601 O O . SER A 1 85 ? 15.683 -6.260 4.778 1.00 44.47 85 SER A O 1
ATOM 603 N N . ALA A 1 86 ? 17.677 -5.240 4.656 1.00 45.38 86 ALA A N 1
ATOM 604 C CA . ALA A 1 86 ? 17.957 -5.525 3.268 1.00 45.38 86 ALA A CA 1
ATOM 605 C C . ALA A 1 86 ? 18.470 -6.968 3.207 1.00 45.38 86 ALA A C 1
ATOM 607 O O . ALA A 1 86 ? 19.666 -7.242 3.115 1.00 45.38 86 ALA A O 1
ATOM 608 N N . SER A 1 87 ? 17.538 -7.914 3.323 1.00 44.78 87 SER A N 1
ATOM 609 C CA . SER A 1 87 ? 17.768 -9.284 2.885 1.00 44.78 87 SER A CA 1
ATOM 610 C C . SER A 1 87 ? 18.229 -9.201 1.429 1.00 44.78 87 SER A C 1
ATOM 612 O O . SER A 1 87 ? 17.503 -8.683 0.582 1.00 44.78 87 SER A O 1
ATOM 614 N N . SER A 1 88 ? 19.420 -9.725 1.152 1.00 48.34 88 SER A N 1
ATOM 615 C CA . SER A 1 88 ? 20.111 -9.800 -0.144 1.00 48.34 88 SER A CA 1
ATOM 616 C C . SER A 1 88 ? 19.370 -10.595 -1.237 1.00 48.34 88 SER A C 1
ATOM 618 O O . SER A 1 88 ? 19.956 -10.961 -2.256 1.00 48.34 88 SER A O 1
ATOM 620 N N . GLY A 1 89 ? 18.082 -10.878 -1.042 1.00 62.03 89 GLY A N 1
ATOM 621 C CA . GLY A 1 89 ? 17.201 -11.429 -2.056 1.00 62.03 89 GLY A CA 1
ATOM 622 C C . GLY A 1 89 ? 16.904 -10.385 -3.126 1.00 62.03 89 GLY A C 1
ATOM 623 O O . GLY A 1 89 ? 16.511 -9.259 -2.827 1.00 62.03 89 GLY A O 1
ATOM 624 N N . LYS A 1 90 ? 17.079 -10.771 -4.390 1.00 79.69 90 LYS A N 1
ATOM 625 C CA . LYS A 1 90 ? 16.642 -9.979 -5.542 1.00 79.69 90 LYS A CA 1
ATOM 626 C C . LYS A 1 90 ? 15.166 -9.610 -5.359 1.00 79.69 90 LYS A C 1
ATOM 628 O O . LYS A 1 90 ? 14.335 -10.499 -5.189 1.00 79.69 90 LYS A O 1
ATOM 633 N N . VAL A 1 91 ? 14.854 -8.316 -5.387 1.00 92.12 91 VAL A N 1
ATOM 634 C CA . VAL A 1 91 ? 13.481 -7.832 -5.214 1.00 92.12 91 VAL A CA 1
ATOM 635 C C . VAL A 1 91 ? 12.628 -8.272 -6.404 1.00 92.12 91 VAL A C 1
ATOM 637 O O . VAL A 1 91 ? 12.930 -7.957 -7.557 1.00 92.12 91 VAL A O 1
ATOM 640 N N . ASP A 1 92 ? 11.556 -9.006 -6.116 1.00 94.56 92 ASP A N 1
ATOM 641 C CA . ASP A 1 92 ? 10.563 -9.418 -7.102 1.00 94.56 92 ASP A CA 1
ATOM 642 C C . ASP A 1 92 ? 9.325 -8.520 -6.993 1.00 94.56 92 ASP A C 1
ATOM 644 O O . ASP A 1 92 ? 8.490 -8.674 -6.100 1.00 94.56 92 ASP A O 1
ATOM 648 N N . LEU A 1 93 ? 9.209 -7.561 -7.917 1.00 96.06 93 LEU A N 1
ATOM 649 C CA . LEU A 1 93 ? 8.073 -6.640 -7.952 1.00 96.06 93 LEU A CA 1
ATOM 650 C C . LEU A 1 93 ? 6.740 -7.373 -8.154 1.00 96.06 93 LEU A C 1
ATOM 652 O O . LEU A 1 93 ? 5.741 -6.944 -7.583 1.00 96.06 93 LEU A O 1
ATOM 656 N N . ALA A 1 94 ? 6.712 -8.485 -8.895 1.00 95.38 94 ALA A N 1
ATOM 657 C CA . ALA A 1 94 ? 5.482 -9.242 -9.122 1.00 95.38 94 ALA A CA 1
ATOM 658 C C . ALA A 1 94 ? 5.020 -9.965 -7.847 1.00 95.38 94 ALA A C 1
ATOM 660 O O . ALA A 1 94 ? 3.819 -10.069 -7.595 1.00 95.38 94 ALA A O 1
ATOM 661 N N . ALA A 1 95 ? 5.955 -10.411 -7.001 1.00 95.75 95 ALA A N 1
ATOM 662 C CA . ALA A 1 95 ? 5.635 -10.983 -5.693 1.00 95.75 95 ALA A CA 1
ATOM 663 C C . ALA A 1 95 ? 5.060 -9.941 -4.716 1.00 95.75 95 ALA A C 1
ATOM 665 O O . ALA A 1 95 ? 4.234 -10.288 -3.875 1.00 95.75 95 ALA A O 1
ATOM 666 N N . ILE A 1 96 ? 5.460 -8.669 -4.842 1.00 97.00 96 ILE A N 1
ATOM 667 C CA . ILE A 1 96 ? 4.969 -7.572 -3.994 1.00 97.00 96 ILE A CA 1
ATOM 668 C C . ILE A 1 96 ? 3.614 -7.050 -4.478 1.00 97.00 96 ILE A C 1
ATOM 670 O O . ILE A 1 96 ? 2.661 -6.946 -3.699 1.00 97.00 96 ILE A O 1
ATOM 674 N N . ILE A 1 97 ? 3.566 -6.676 -5.759 1.00 97.38 97 ILE A N 1
ATOM 675 C CA . ILE A 1 97 ? 2.469 -5.938 -6.389 1.00 97.38 97 ILE A CA 1
ATOM 676 C C . ILE A 1 97 ? 1.343 -6.896 -6.771 1.00 97.38 97 ILE A C 1
ATOM 678 O O . ILE A 1 97 ? 0.183 -6.633 -6.451 1.00 97.38 97 ILE A O 1
ATOM 682 N N . GLY A 1 98 ? 1.683 -8.032 -7.374 1.00 96.69 98 GLY A N 1
ATOM 683 C CA . GLY A 1 98 ? 0.720 -8.973 -7.930 1.00 96.69 98 GLY A CA 1
ATOM 684 C C . GLY A 1 98 ? 0.234 -8.609 -9.322 1.00 96.69 98 GLY A C 1
ATOM 685 O O . GLY A 1 98 ? 0.822 -7.799 -10.029 1.00 96.69 98 GLY A O 1
ATOM 686 N N . THR A 1 99 ? -0.878 -9.231 -9.671 1.00 96.38 99 THR A N 1
ATOM 687 C CA . THR A 1 99 ? -1.579 -9.156 -10.951 1.00 96.38 99 THR A CA 1
ATOM 688 C C . THR A 1 99 ? -3.004 -8.649 -10.741 1.00 96.38 99 THR A C 1
ATOM 690 O O . THR A 1 99 ? -3.439 -8.449 -9.602 1.00 96.38 99 THR A O 1
ATOM 693 N N . GLU A 1 100 ? -3.749 -8.446 -11.825 1.00 94.69 100 GLU A N 1
ATOM 694 C CA . GLU A 1 100 ? -5.177 -8.104 -11.769 1.00 94.69 100 GLU A CA 1
ATOM 695 C C . GLU A 1 100 ? -6.003 -9.161 -11.005 1.00 94.69 100 GLU A C 1
ATOM 697 O O . GLU A 1 100 ? -6.905 -8.809 -10.244 1.00 94.69 100 GLU A O 1
ATOM 702 N N . ASP A 1 101 ? -5.634 -10.444 -11.119 1.00 94.50 101 ASP A N 1
ATOM 703 C CA . ASP A 1 101 ? -6.335 -11.570 -10.483 1.00 94.50 101 ASP A CA 1
ATOM 704 C C . ASP A 1 101 ? -6.227 -11.566 -8.946 1.00 94.50 101 ASP A C 1
ATOM 706 O O . ASP A 1 101 ? -7.075 -12.136 -8.261 1.00 94.50 101 ASP A O 1
ATOM 710 N N . ASP A 1 102 ? -5.217 -10.890 -8.383 1.00 94.25 102 ASP A N 1
ATOM 711 C CA . ASP A 1 102 ? -5.047 -10.737 -6.930 1.00 94.25 102 ASP A CA 1
ATOM 712 C C . ASP A 1 102 ? -6.013 -9.689 -6.326 1.00 94.25 102 ASP A C 1
ATOM 714 O O . ASP A 1 102 ? -5.981 -9.418 -5.124 1.00 94.25 102 ASP A O 1
ATOM 718 N N . GLY A 1 103 ? -6.859 -9.058 -7.148 1.00 93.69 103 GLY A N 1
ATOM 719 C CA . GLY A 1 103 ? -7.820 -8.044 -6.723 1.00 93.69 103 GLY A CA 1
ATOM 720 C C . GLY A 1 103 ? -7.196 -6.670 -6.466 1.00 93.69 103 GLY A C 1
ATOM 721 O O . GLY A 1 103 ? -6.106 -6.350 -6.939 1.00 93.69 103 GLY A O 1
ATOM 722 N N . TRP A 1 104 ? -7.910 -5.817 -5.723 1.00 95.00 104 TRP A N 1
ATOM 723 C CA . TRP A 1 104 ? -7.541 -4.403 -5.552 1.00 95.00 104 TRP A CA 1
ATOM 724 C C . TRP A 1 104 ? -6.331 -4.162 -4.637 1.00 95.00 104 TRP A C 1
ATOM 726 O O . TRP A 1 104 ? -5.655 -3.145 -4.766 1.00 95.00 104 TRP A O 1
ATOM 736 N N . LEU A 1 105 ? -6.057 -5.063 -3.694 1.00 95.19 105 LEU A N 1
ATOM 737 C CA . LEU A 1 105 ? -4.889 -4.954 -2.819 1.00 95.19 105 LEU A CA 1
ATOM 738 C C . LEU A 1 105 ? -3.642 -5.542 -3.509 1.00 95.19 105 LEU A C 1
ATOM 740 O O . LEU A 1 105 ? -3.767 -6.365 -4.419 1.00 95.19 105 LEU A O 1
ATOM 744 N N . PRO A 1 106 ? -2.418 -5.148 -3.108 1.00 95.56 106 PRO A N 1
ATOM 745 C CA . PRO A 1 106 ? -1.193 -5.763 -3.596 1.00 95.56 106 PRO A CA 1
ATOM 746 C C . PRO A 1 106 ? -1.154 -7.215 -3.147 1.00 95.56 106 PRO A C 1
ATOM 748 O O . PRO A 1 106 ? -1.702 -7.542 -2.097 1.00 95.56 106 PRO A O 1
ATOM 751 N N . LYS A 1 107 ? -0.441 -8.065 -3.881 1.00 96.25 107 LYS A N 1
ATOM 752 C CA . LYS A 1 107 ? -0.344 -9.497 -3.568 1.00 96.25 107 LYS A CA 1
ATOM 753 C C . LYS A 1 107 ? 0.095 -9.795 -2.137 1.00 96.25 107 LYS A C 1
ATOM 755 O O . LYS A 1 107 ? -0.438 -10.687 -1.494 1.00 96.25 107 LYS A O 1
ATOM 760 N N . THR A 1 108 ? 1.021 -9.006 -1.605 1.00 95.50 108 THR A N 1
ATOM 761 C CA . THR A 1 108 ? 1.476 -9.156 -0.211 1.00 95.50 108 THR A CA 1
ATOM 762 C C . THR A 1 108 ? 0.404 -8.870 0.838 1.00 95.50 108 THR A C 1
ATOM 764 O O . THR A 1 108 ? 0.610 -9.171 2.007 1.00 95.50 108 THR A O 1
ATOM 767 N N . LEU A 1 109 ? -0.723 -8.276 0.441 1.00 94.50 109 LEU A N 1
ATOM 768 C CA . LEU A 1 109 ? -1.865 -8.016 1.305 1.00 94.50 109 LEU A CA 1
ATOM 769 C C . LEU A 1 109 ? -3.160 -8.678 0.820 1.00 94.50 109 LEU A C 1
ATOM 771 O O . LEU A 1 109 ? -4.169 -8.546 1.503 1.00 94.50 109 LEU A O 1
ATOM 775 N N . SER A 1 110 ? -3.170 -9.343 -0.339 1.00 90.75 110 SER A N 1
ATOM 776 C CA . SER A 1 110 ? -4.399 -9.873 -0.945 1.00 90.75 110 SER A CA 1
ATOM 777 C C . SER A 1 110 ? -4.933 -11.106 -0.221 1.00 90.75 110 SER A C 1
ATOM 779 O O . SER A 1 110 ? -6.136 -11.349 -0.238 1.00 90.75 110 SER A O 1
ATOM 781 N N . GLU A 1 111 ? -4.063 -11.856 0.459 1.00 88.50 111 GLU A N 1
ATOM 782 C CA . GLU A 1 111 ? -4.474 -12.954 1.343 1.00 88.50 111 GLU A CA 1
ATOM 783 C C . GLU A 1 111 ? -5.191 -12.461 2.608 1.00 88.50 111 GLU A C 1
ATOM 785 O O . GLU A 1 111 ? -5.914 -13.219 3.256 1.00 88.50 111 GLU A O 1
ATOM 790 N N . TYR A 1 112 ? -5.014 -11.183 2.951 1.00 90.00 112 TYR A N 1
ATOM 791 C CA . TYR A 1 112 ? -5.684 -10.557 4.074 1.00 90.00 112 TYR A CA 1
ATOM 792 C C . TYR A 1 112 ? -6.977 -9.905 3.593 1.00 90.00 112 TYR A C 1
ATOM 794 O O . TYR A 1 112 ? -6.978 -9.015 2.744 1.00 90.00 112 TYR A O 1
ATOM 802 N N . ASP A 1 113 ? -8.096 -10.307 4.188 1.00 87.25 113 ASP A N 1
ATOM 803 C CA . ASP A 1 113 ? -9.426 -9.779 3.870 1.00 87.25 113 ASP A CA 1
ATOM 804 C C . ASP A 1 113 ? -9.647 -8.382 4.488 1.00 87.25 113 ASP A C 1
ATOM 806 O O . ASP A 1 113 ? -10.613 -8.146 5.213 1.00 87.25 113 ASP A O 1
ATOM 810 N N . PHE A 1 114 ? -8.713 -7.448 4.267 1.00 93.75 114 PHE A N 1
ATOM 811 C CA . PHE A 1 114 ? -8.804 -6.094 4.802 1.00 93.75 114 PHE A CA 1
ATOM 812 C C . PHE A 1 114 ? -10.003 -5.366 4.205 1.00 93.75 114 PHE A C 1
ATOM 814 O O . PHE A 1 114 ? -10.071 -5.097 3.005 1.00 93.75 114 PHE A O 1
ATOM 821 N N . LYS A 1 115 ? -10.923 -4.963 5.081 1.00 92.69 115 LYS A N 1
ATOM 822 C CA . LYS A 1 115 ? -12.128 -4.222 4.716 1.00 92.69 115 LYS A CA 1
ATOM 823 C C . LYS A 1 115 ? -12.109 -2.839 5.323 1.00 92.69 115 LYS A C 1
ATOM 825 O O . LYS A 1 115 ? -11.674 -2.620 6.456 1.00 92.69 115 LYS A O 1
ATOM 830 N N . ARG A 1 116 ? -12.643 -1.884 4.569 1.00 92.38 116 ARG A N 1
ATOM 831 C CA . ARG A 1 116 ? -12.918 -0.562 5.111 1.00 92.38 116 ARG A CA 1
ATOM 832 C C . ARG A 1 116 ? -13.927 -0.703 6.243 1.00 92.38 116 ARG A C 1
ATOM 834 O O . ARG A 1 116 ? -14.917 -1.408 6.089 1.00 92.38 116 ARG A O 1
ATOM 841 N N . GLY A 1 117 ? -13.681 -0.015 7.352 1.00 92.12 117 GLY A N 1
ATOM 842 C CA . GLY A 1 117 ? -14.513 -0.151 8.549 1.00 92.12 117 GLY A CA 1
ATOM 843 C C . GLY A 1 117 ? -13.897 -1.027 9.640 1.00 92.12 117 GLY A C 1
ATOM 844 O O . GLY A 1 117 ? -14.304 -0.877 10.785 1.00 92.12 117 GLY A O 1
ATOM 845 N N . MET A 1 118 ? -12.894 -1.859 9.327 1.00 95.69 118 MET A N 1
ATOM 846 C CA . MET A 1 118 ? -12.234 -2.690 10.341 1.00 95.69 118 MET A CA 1
ATOM 847 C C . MET A 1 118 ? -11.642 -1.847 11.470 1.00 95.69 118 MET A C 1
ATOM 849 O O . MET A 1 118 ? -11.004 -0.818 11.218 1.00 95.69 118 MET A O 1
ATOM 853 N N . SER A 1 119 ? -11.826 -2.292 12.708 1.00 96.44 119 SER A N 1
ATOM 854 C CA . SER A 1 119 ? -11.213 -1.667 13.872 1.00 96.44 119 SER A CA 1
ATOM 855 C C . SER A 1 119 ? -9.697 -1.927 13.899 1.00 96.44 119 SER A C 1
ATOM 857 O O . SER A 1 119 ? -9.203 -2.873 13.280 1.00 96.44 119 SER A O 1
ATOM 859 N N . PRO A 1 120 ? -8.921 -1.114 14.627 1.00 97.56 120 PRO A N 1
ATOM 860 C CA . PRO A 1 120 ? -7.488 -1.334 14.811 1.00 97.56 120 PRO A CA 1
ATOM 861 C C . PRO A 1 120 ? -7.176 -2.708 15.404 1.00 97.56 120 PRO A C 1
ATOM 863 O O . PRO A 1 120 ? -6.217 -3.352 14.994 1.00 97.56 120 PRO A O 1
ATOM 866 N N . GLU A 1 121 ? -8.013 -3.182 16.323 1.00 97.62 121 GLU A N 1
ATOM 867 C CA . GLU A 1 121 ? -7.892 -4.492 16.958 1.00 97.62 121 GLU A CA 1
ATOM 868 C C . GLU A 1 121 ? -8.179 -5.626 15.969 1.00 97.62 121 GLU A C 1
ATOM 870 O O . GLU A 1 121 ? -7.517 -6.660 16.014 1.00 97.62 121 GLU A O 1
ATOM 875 N N . GLU A 1 122 ? -9.140 -5.452 15.059 1.00 97.38 122 GLU A N 1
ATOM 876 C CA . GLU A 1 122 ? -9.405 -6.423 13.991 1.00 97.38 122 GLU A CA 1
ATOM 877 C C . GLU A 1 122 ? -8.226 -6.520 13.022 1.00 97.38 122 GLU A C 1
ATOM 879 O O . GLU A 1 122 ? -7.783 -7.624 12.708 1.00 97.38 122 GLU A O 1
ATOM 884 N N . VAL A 1 123 ? -7.660 -5.380 12.617 1.00 97.69 123 VAL A N 1
ATOM 885 C CA . VAL A 1 123 ? -6.450 -5.347 11.782 1.00 97.69 123 VAL A CA 1
ATOM 886 C C . VAL A 1 123 ? -5.262 -5.964 12.530 1.00 97.69 123 VAL A C 1
ATOM 888 O O . VAL A 1 123 ? -4.520 -6.743 11.940 1.00 97.69 123 VAL A O 1
ATOM 891 N N . GLY A 1 124 ? -5.110 -5.696 13.830 1.00 97.62 124 GLY A N 1
ATOM 892 C CA . GLY A 1 124 ? -4.049 -6.261 14.672 1.00 97.62 124 GLY A CA 1
ATOM 893 C C . GLY A 1 124 ? -4.118 -7.782 14.847 1.00 97.62 124 GLY A C 1
ATOM 894 O O . GLY A 1 124 ? -3.086 -8.430 15.000 1.00 97.62 124 GLY A O 1
ATOM 895 N N . LYS A 1 125 ? -5.313 -8.386 14.768 1.00 97.25 125 LYS A N 1
ATOM 896 C CA . LYS A 1 125 ? -5.461 -9.855 14.747 1.00 97.25 125 LYS A CA 1
ATOM 897 C C . LYS A 1 125 ? -4.912 -10.474 13.464 1.00 97.25 125 LYS A C 1
ATOM 899 O O . LYS A 1 125 ? -4.406 -11.590 13.507 1.00 97.25 125 LYS A O 1
ATOM 904 N N . ILE A 1 126 ? -5.043 -9.766 12.344 1.00 95.56 126 ILE A N 1
ATOM 905 C CA . ILE A 1 126 ? -4.523 -10.196 11.043 1.00 95.56 126 ILE A CA 1
ATOM 906 C C . ILE A 1 126 ? -3.013 -9.956 10.993 1.00 95.56 126 ILE A C 1
ATOM 908 O O . ILE A 1 126 ? -2.250 -10.843 10.624 1.00 95.56 126 ILE A O 1
ATOM 912 N N . LEU A 1 127 ? -2.585 -8.757 11.391 1.00 95.56 127 LEU A N 1
ATOM 913 C CA . LEU A 1 127 ? -1.202 -8.318 11.315 1.00 95.56 127 LEU A CA 1
ATOM 914 C C . LEU A 1 127 ? -0.783 -7.676 12.653 1.00 95.56 127 LEU A C 1
ATOM 916 O O . LEU A 1 127 ? -1.019 -6.482 12.873 1.00 95.56 127 LEU A O 1
ATOM 920 N N . PRO A 1 128 ? -0.166 -8.459 13.562 1.00 96.38 128 PRO A N 1
ATOM 921 C CA . PRO A 1 128 ? 0.182 -8.005 14.905 1.00 96.38 128 PRO A CA 1
ATOM 922 C C . PRO A 1 128 ? 1.039 -6.737 14.921 1.00 96.38 128 PRO A C 1
ATOM 924 O O . PRO A 1 128 ? 2.061 -6.644 14.242 1.00 96.38 128 PRO A O 1
ATOM 927 N N . GLY A 1 129 ? 0.638 -5.768 15.745 1.00 96.94 129 GLY A N 1
ATOM 928 C CA . GLY A 1 129 ? 1.233 -4.437 15.837 1.00 96.94 129 GLY A CA 1
ATOM 929 C C . GLY A 1 129 ? 0.417 -3.361 15.120 1.00 96.94 129 GLY A C 1
ATOM 930 O O . GLY A 1 129 ? 0.577 -2.180 15.436 1.00 96.94 129 GLY A O 1
ATOM 931 N N . ALA A 1 130 ? -0.485 -3.732 14.205 1.00 97.38 130 ALA A N 1
ATOM 932 C CA . ALA A 1 130 ? -1.330 -2.772 13.500 1.00 97.38 130 ALA A CA 1
ATOM 933 C C . ALA A 1 130 ? -2.357 -2.086 14.421 1.00 97.38 130 ALA A C 1
ATOM 935 O O . ALA A 1 130 ? -2.799 -0.975 14.121 1.00 97.38 130 ALA A O 1
ATOM 936 N N . GLU A 1 131 ? -2.675 -2.686 15.569 1.00 97.81 131 GLU A N 1
ATOM 937 C CA . GLU A 1 131 ? -3.511 -2.106 16.623 1.00 97.81 131 GLU A CA 1
ATOM 938 C C . GLU A 1 131 ? -2.840 -0.927 17.352 1.00 97.81 131 GLU A C 1
ATOM 940 O O . GLU A 1 131 ? -3.512 -0.110 17.984 1.00 97.81 131 GLU A O 1
ATOM 945 N N . LYS A 1 132 ? -1.510 -0.786 17.249 1.00 97.38 132 LYS A N 1
ATOM 946 C CA . LYS A 1 132 ? -0.736 0.260 17.936 1.00 97.38 132 LYS A CA 1
ATOM 947 C C . LYS A 1 132 ? -0.776 1.571 17.158 1.00 97.38 132 LYS A C 1
ATOM 949 O O . LYS A 1 132 ? 0.169 1.944 16.462 1.00 97.38 132 LYS A O 1
ATOM 954 N N . ILE A 1 133 ? -1.895 2.282 17.260 1.00 96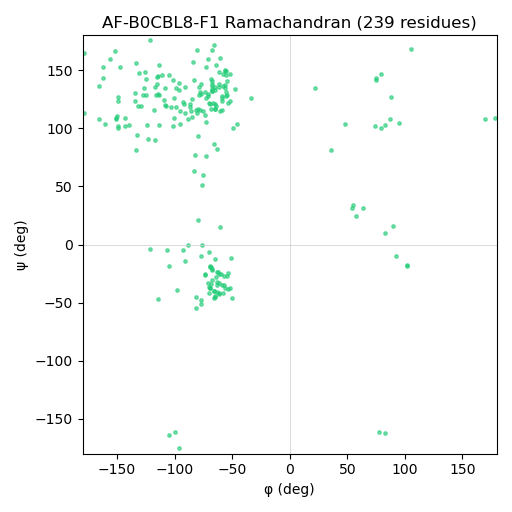.75 133 ILE A N 1
ATOM 955 C CA . ILE A 1 133 ? -2.097 3.533 16.527 1.00 96.75 133 ILE A CA 1
ATOM 956 C C . ILE A 1 133 ? -1.363 4.697 17.196 1.00 96.75 133 ILE A C 1
ATOM 958 O O . ILE A 1 133 ? -1.526 4.976 18.382 1.00 96.75 133 ILE A O 1
ATOM 962 N N . SER A 1 134 ? -0.619 5.458 16.399 1.00 96.62 134 SER A N 1
ATOM 963 C CA . SER A 1 134 ? -0.003 6.713 16.821 1.00 96.62 134 SER A CA 1
ATOM 964 C C . SER A 1 134 ? -1.035 7.813 17.120 1.00 96.62 134 SER A C 1
ATOM 966 O O . SER A 1 134 ? -2.197 7.782 16.694 1.00 96.62 134 SER A O 1
ATOM 968 N N . LYS A 1 135 ? -0.581 8.898 17.761 1.00 94.62 135 LYS A N 1
ATOM 969 C CA . LYS A 1 135 ? -1.400 10.111 17.955 1.00 94.62 135 LYS A CA 1
ATOM 970 C C . LYS A 1 135 ? -1.983 10.670 16.646 1.00 94.62 135 LYS A C 1
ATOM 972 O O . LYS A 1 135 ? -3.045 11.287 16.658 1.00 94.62 135 LYS A O 1
ATOM 977 N N . PHE A 1 136 ? -1.340 10.383 15.514 1.00 94.44 136 PHE A N 1
ATOM 978 C CA . PHE A 1 136 ? -1.723 10.856 14.185 1.00 94.44 136 PHE A CA 1
ATOM 979 C C . PHE A 1 136 ? -2.728 9.959 13.448 1.00 94.44 136 PHE A C 1
ATOM 981 O O . PHE A 1 136 ? -3.130 10.299 12.340 1.00 94.44 136 PHE A O 1
ATOM 988 N N . GLY A 1 137 ? -3.166 8.837 14.030 1.00 95.81 137 GLY A N 1
ATOM 989 C CA . GLY A 1 137 ? -4.204 8.007 13.401 1.00 95.81 137 GLY A CA 1
ATOM 990 C C . GLY A 1 137 ? -3.700 6.920 12.467 1.00 95.81 137 GLY A C 1
ATOM 991 O O . GLY A 1 137 ? -4.492 6.372 11.714 1.00 95.81 137 GLY A O 1
ATOM 992 N N . PHE A 1 138 ? -2.421 6.568 12.523 1.00 97.25 138 PHE A N 1
ATOM 993 C CA . PHE A 1 138 ? -1.893 5.429 11.777 1.00 97.25 138 PHE A CA 1
ATOM 994 C C . PHE A 1 138 ? -1.003 4.542 12.644 1.00 97.25 138 PHE A C 1
ATOM 996 O O . PHE A 1 138 ? -0.432 5.025 13.625 1.00 97.25 138 PHE A O 1
ATOM 1003 N N . SER A 1 139 ? -0.868 3.279 12.262 1.00 98.12 139 SER A N 1
ATOM 1004 C CA . SER A 1 139 ? 0.141 2.349 12.772 1.00 98.12 139 SER A CA 1
ATOM 1005 C C . SER A 1 139 ? 1.124 1.988 11.660 1.00 98.12 139 SER A C 1
ATOM 1007 O O . SER A 1 139 ? 0.802 2.082 10.474 1.00 98.12 139 SER A O 1
ATOM 1009 N N . GLU A 1 140 ? 2.338 1.612 12.050 1.00 97.69 140 GLU A N 1
ATOM 1010 C CA . GLU A 1 140 ? 3.384 1.135 11.149 1.00 97.69 140 GLU A CA 1
ATOM 1011 C C . GLU A 1 140 ? 3.852 -0.236 11.624 1.00 97.69 140 GLU A C 1
ATOM 1013 O O . GLU A 1 140 ? 4.198 -0.394 12.796 1.00 97.69 140 GLU A O 1
ATOM 1018 N N . VAL A 1 141 ? 3.875 -1.217 10.723 1.00 97.81 141 VAL A N 1
ATOM 1019 C CA . VAL A 1 141 ? 4.324 -2.576 11.031 1.00 97.81 141 VAL A CA 1
ATOM 1020 C C . VAL A 1 141 ? 5.390 -3.014 10.029 1.00 97.81 141 VAL A C 1
ATOM 1022 O O . VAL A 1 141 ? 5.150 -2.902 8.826 1.00 97.81 141 VAL A O 1
ATOM 1025 N N . PRO A 1 142 ? 6.557 -3.515 10.480 1.00 96.81 142 PRO A N 1
ATOM 1026 C CA . PRO A 1 142 ? 7.597 -4.011 9.582 1.00 96.81 142 PRO A CA 1
ATOM 1027 C C . PRO A 1 142 ? 7.078 -5.110 8.649 1.00 96.81 142 PRO A C 1
ATOM 1029 O O . PRO A 1 142 ? 6.428 -6.054 9.103 1.00 96.81 142 PRO A O 1
ATOM 1032 N N . ALA A 1 143 ? 7.412 -5.023 7.361 1.00 94.88 143 ALA A N 1
ATOM 1033 C CA . ALA A 1 143 ? 7.012 -6.003 6.352 1.00 94.88 143 ALA A CA 1
ATOM 1034 C C . ALA A 1 143 ? 7.977 -7.204 6.350 1.00 94.88 143 ALA A C 1
ATOM 1036 O O . ALA A 1 143 ? 8.720 -7.457 5.401 1.00 94.88 143 ALA A O 1
ATOM 1037 N N . LYS A 1 144 ? 8.016 -7.937 7.471 1.00 90.38 144 LYS A N 1
ATOM 1038 C CA . LYS A 1 144 ? 8.935 -9.071 7.651 1.00 90.38 144 LYS A CA 1
ATOM 1039 C C . LYS A 1 144 ? 8.703 -10.126 6.568 1.00 90.38 144 LYS A C 1
ATOM 1041 O O . LYS A 1 144 ? 7.590 -10.605 6.400 1.00 90.38 144 LYS A O 1
ATOM 1046 N N . GLY A 1 145 ? 9.776 -10.523 5.885 1.00 89.25 145 GLY A N 1
ATOM 1047 C CA . GLY A 1 145 ? 9.717 -11.559 4.851 1.00 89.25 145 GLY A CA 1
ATOM 1048 C C . GLY A 1 145 ? 9.271 -11.069 3.472 1.00 89.25 145 GLY A C 1
ATOM 1049 O O . GLY A 1 145 ? 9.062 -11.901 2.595 1.00 89.25 145 GLY A O 1
ATOM 1050 N N . VAL A 1 146 ? 9.169 -9.752 3.253 1.00 93.88 146 VAL A N 1
ATOM 1051 C CA . VAL A 1 146 ? 8.821 -9.165 1.950 1.00 93.88 146 VAL A CA 1
ATOM 1052 C C . VAL A 1 146 ? 9.989 -8.317 1.429 1.00 93.88 146 VAL A C 1
ATOM 1054 O O . VAL A 1 146 ? 10.066 -7.123 1.722 1.00 93.88 146 VAL A O 1
ATOM 1057 N N . PRO A 1 147 ? 10.935 -8.904 0.665 1.00 93.56 147 PRO A N 1
ATOM 1058 C CA . PRO A 1 147 ? 12.077 -8.167 0.126 1.00 93.56 147 PRO A CA 1
ATOM 1059 C C . PRO A 1 147 ? 11.640 -6.940 -0.680 1.00 93.56 147 PRO A C 1
ATOM 1061 O O . PRO A 1 147 ? 10.816 -7.055 -1.581 1.00 93.56 147 PRO A O 1
ATOM 1064 N N . GLY A 1 148 ? 12.207 -5.771 -0.372 1.00 93.50 148 GLY A N 1
ATOM 1065 C CA . GLY A 1 148 ? 11.901 -4.503 -1.046 1.00 93.50 148 GLY A CA 1
ATOM 1066 C C . GLY A 1 148 ? 10.797 -3.665 -0.390 1.00 93.50 148 GLY A C 1
ATOM 1067 O O . GLY A 1 148 ? 10.652 -2.495 -0.747 1.00 93.50 148 GLY A O 1
ATOM 1068 N N . VAL A 1 149 ? 10.063 -4.200 0.591 1.00 95.75 149 VAL A N 1
ATOM 1069 C CA . VAL A 1 149 ? 9.114 -3.434 1.416 1.00 95.75 149 VAL A CA 1
ATOM 1070 C C . VAL A 1 149 ? 9.686 -3.300 2.825 1.00 95.75 149 VAL A C 1
ATOM 1072 O O . VAL A 1 149 ? 9.999 -4.294 3.467 1.00 95.75 149 VAL A O 1
ATOM 1075 N N . ASP A 1 150 ? 9.825 -2.069 3.312 1.00 95.19 150 ASP A N 1
ATOM 1076 C CA . ASP A 1 150 ? 10.297 -1.789 4.673 1.00 95.19 150 ASP A CA 1
ATOM 1077 C C . ASP A 1 150 ? 9.166 -2.040 5.682 1.00 95.19 150 ASP A C 1
ATOM 1079 O O . ASP A 1 150 ? 9.292 -2.801 6.647 1.00 95.19 150 ASP A O 1
ATOM 1083 N N . LYS A 1 151 ? 7.998 -1.442 5.428 1.00 96.62 151 LYS A N 1
ATOM 1084 C CA . LYS A 1 151 ? 6.859 -1.523 6.344 1.00 96.62 151 LYS A CA 1
ATOM 1085 C C . LYS A 1 151 ? 5.513 -1.299 5.664 1.00 96.62 151 LYS A C 1
ATOM 1087 O O . LYS A 1 151 ? 5.410 -0.661 4.615 1.00 96.62 151 LYS A O 1
ATOM 1092 N N . TYR A 1 152 ? 4.470 -1.766 6.335 1.00 97.69 152 TYR A N 1
ATOM 1093 C CA . TYR A 1 152 ? 3.086 -1.409 6.062 1.00 97.69 152 TYR A CA 1
ATOM 1094 C C . TYR A 1 152 ? 2.645 -0.288 6.993 1.00 97.69 152 TYR A C 1
ATOM 1096 O O . TYR A 1 152 ? 2.939 -0.310 8.188 1.00 97.69 152 TYR A O 1
ATOM 1104 N N . LYS A 1 153 ? 1.899 0.676 6.460 1.00 97.56 153 LYS A N 1
ATOM 1105 C CA . LYS A 1 153 ? 1.280 1.748 7.239 1.00 97.56 153 LYS A CA 1
ATOM 1106 C C . LYS A 1 153 ? -0.234 1.679 7.107 1.00 97.56 153 LYS A C 1
ATOM 1108 O O . LYS A 1 153 ? -0.778 1.910 6.031 1.00 97.56 153 LYS A O 1
ATOM 1113 N N . PHE A 1 154 ? -0.920 1.426 8.213 1.00 98.31 154 PHE A N 1
ATOM 1114 C CA . PHE A 1 154 ? -2.378 1.361 8.270 1.00 98.31 154 PHE A CA 1
ATOM 1115 C C . PHE A 1 154 ? -2.911 2.691 8.783 1.00 98.31 154 PHE A C 1
ATOM 1117 O O . PHE A 1 154 ? -2.590 3.106 9.893 1.00 98.31 154 PHE A O 1
ATOM 1124 N N . SER A 1 155 ? -3.698 3.390 7.969 1.00 98.00 155 SER A N 1
ATOM 1125 C CA . SER A 1 155 ? -4.308 4.667 8.346 1.00 98.00 155 SER A CA 1
ATOM 1126 C C . SER A 1 155 ? -5.759 4.455 8.750 1.00 98.00 155 SER A C 1
ATOM 1128 O O . SER A 1 155 ? -6.560 3.933 7.969 1.00 98.00 155 SER A O 1
ATOM 1130 N N . PHE A 1 156 ? -6.100 4.918 9.948 1.00 97.69 156 PHE A N 1
ATOM 1131 C CA . PHE A 1 156 ? -7.425 4.815 10.533 1.00 97.69 156 PHE A CA 1
ATOM 1132 C C . PHE A 1 156 ? -8.051 6.198 10.678 1.00 97.69 156 PHE A C 1
ATOM 1134 O O . PHE A 1 156 ? -7.462 7.117 11.254 1.00 97.69 156 PHE A O 1
ATOM 1141 N N . LEU A 1 157 ? -9.275 6.351 10.184 1.00 95.38 157 LEU A N 1
ATOM 1142 C CA . LEU A 1 157 ? -10.033 7.588 10.330 1.00 95.38 157 LEU A CA 1
ATOM 1143 C C . LEU A 1 157 ? -11.067 7.429 11.433 1.00 95.38 157 LEU A C 1
ATOM 1145 O O . LEU A 1 157 ? -11.690 6.378 11.558 1.00 95.38 157 LEU A O 1
ATOM 1149 N N . LYS A 1 158 ? -11.258 8.488 12.223 1.00 93.19 158 LYS A N 1
ATOM 1150 C CA . LYS A 1 158 ? -12.412 8.571 13.119 1.00 93.19 158 LYS A CA 1
ATOM 1151 C C . LYS A 1 158 ? -13.673 8.691 12.273 1.00 93.19 158 LYS A C 1
ATOM 1153 O O . LYS A 1 158 ? -13.714 9.538 11.373 1.00 93.19 158 LYS A O 1
ATOM 1158 N N . ASP A 1 159 ? -14.686 7.890 12.572 1.00 84.62 159 ASP A N 1
ATOM 1159 C CA . ASP A 1 159 ? -16.006 8.138 12.010 1.00 84.62 159 ASP A CA 1
ATOM 1160 C C . ASP A 1 159 ? -16.575 9.416 12.637 1.00 84.62 159 ASP A C 1
ATOM 1162 O O . ASP A 1 159 ? -16.713 9.528 13.852 1.00 84.62 159 ASP A O 1
ATOM 1166 N N . LYS A 1 160 ? -16.878 10.413 11.800 1.00 83.44 160 LYS A N 1
ATOM 1167 C CA . LYS A 1 160 ? -17.469 11.680 12.253 1.00 83.44 160 LYS A CA 1
ATOM 1168 C C . LYS A 1 160 ? -18.899 11.503 12.765 1.00 83.44 160 LYS A C 1
ATOM 1170 O O . LYS A 1 160 ? -19.405 12.399 13.431 1.00 83.44 160 LYS A O 1
ATOM 1175 N N . LYS A 1 161 ? -19.561 10.406 12.392 1.00 84.75 161 LYS A N 1
ATOM 1176 C CA . LYS A 1 161 ? -20.933 10.089 12.798 1.00 84.75 161 LYS A CA 1
ATOM 1177 C C . LYS A 1 161 ? -20.994 9.257 14.073 1.00 84.75 161 LYS A C 1
ATOM 1179 O O . LYS A 1 161 ? -22.070 9.145 14.649 1.00 84.75 161 LYS A O 1
ATOM 1184 N N . ASP A 1 162 ? -19.871 8.686 14.496 1.00 84.56 162 ASP A N 1
ATOM 1185 C CA . ASP A 1 162 ? -19.797 7.910 15.723 1.00 84.56 162 ASP A CA 1
ATOM 1186 C C . ASP A 1 162 ? -19.421 8.830 16.897 1.00 84.56 162 ASP A C 1
ATOM 1188 O O . ASP A 1 162 ? -18.297 9.346 16.925 1.00 84.56 162 ASP A O 1
ATOM 1192 N N . PRO A 1 163 ? -20.321 9.054 17.873 1.00 79.12 163 PRO A N 1
ATOM 1193 C CA . PRO A 1 163 ? -20.019 9.867 19.049 1.00 79.12 163 PRO A CA 1
ATOM 1194 C C . PRO A 1 163 ? -18.896 9.272 19.911 1.00 79.12 163 PRO A C 1
ATOM 1196 O O . PRO A 1 163 ? -18.213 10.017 20.610 1.00 79.12 163 PRO A O 1
ATOM 1199 N N . GLU A 1 164 ? -18.651 7.960 19.829 1.00 85.81 164 GLU A N 1
ATOM 1200 C CA . GL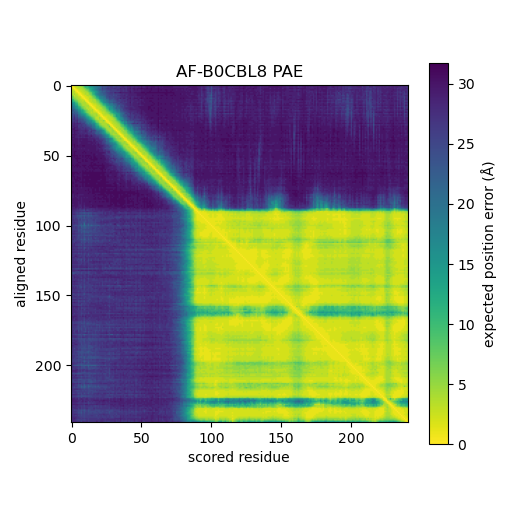U A 1 164 ? -17.532 7.297 20.511 1.00 85.81 164 GLU A CA 1
ATOM 1201 C C . GLU A 1 164 ? -16.196 7.541 19.786 1.00 85.81 164 GLU A C 1
ATOM 1203 O O . GLU A 1 164 ? -15.119 7.248 20.310 1.00 85.81 164 GLU A O 1
ATOM 1208 N N . GLY A 1 165 ? -16.246 8.115 18.578 1.00 85.12 165 GLY A N 1
ATOM 1209 C CA . GLY A 1 165 ? -15.077 8.471 17.789 1.00 85.12 165 GLY A CA 1
ATOM 1210 C C . GLY A 1 165 ? -14.245 7.261 17.379 1.00 85.12 165 GLY A C 1
ATOM 1211 O O . GLY A 1 165 ? -13.017 7.400 17.260 1.00 85.12 165 GLY A O 1
ATOM 1212 N N . LYS A 1 166 ? -14.881 6.093 17.172 1.00 90.44 166 LYS A N 1
ATOM 1213 C CA . LYS A 1 166 ? -14.175 4.875 16.771 1.00 90.44 166 LYS A CA 1
ATOM 1214 C C . LYS A 1 166 ? -13.395 5.119 15.495 1.00 90.44 166 LYS A C 1
ATOM 1216 O O . LYS A 1 166 ? -13.839 5.771 14.544 1.00 90.44 166 LYS A O 1
ATOM 1221 N N . ARG A 1 167 ? -12.175 4.599 15.508 1.00 94.94 167 ARG A N 1
ATOM 1222 C CA . ARG A 1 167 ? -11.269 4.638 14.373 1.00 94.94 167 ARG A CA 1
ATOM 1223 C C . ARG A 1 167 ? -11.485 3.392 13.539 1.00 94.94 167 ARG A C 1
ATOM 1225 O O . ARG A 1 167 ? -11.570 2.302 14.086 1.00 94.94 167 ARG A O 1
ATOM 1232 N N . THR A 1 168 ? -11.551 3.560 12.228 1.00 96.06 168 THR A N 1
ATOM 1233 C CA . THR A 1 168 ? -11.730 2.452 11.292 1.00 96.06 168 THR A CA 1
ATOM 1234 C C . THR A 1 168 ? -10.720 2.532 10.162 1.00 96.06 168 THR A C 1
ATOM 1236 O O . THR A 1 168 ? -10.302 3.626 9.763 1.00 96.06 168 THR A O 1
ATOM 1239 N N . LEU A 1 169 ? -10.298 1.370 9.664 1.00 97.06 169 LEU A N 1
ATOM 1240 C CA . LEU A 1 169 ? -9.324 1.253 8.591 1.00 97.06 169 LEU A CA 1
ATOM 1241 C C . LEU A 1 169 ? -9.844 1.982 7.352 1.00 97.06 169 LEU A C 1
ATOM 1243 O O . LEU A 1 169 ? -10.955 1.729 6.877 1.00 97.06 169 LEU A O 1
ATOM 1247 N N . TYR A 1 170 ? -9.023 2.891 6.833 1.00 96.69 170 TYR A N 1
ATOM 1248 C CA . TYR A 1 170 ? -9.328 3.686 5.649 1.00 96.69 170 TYR A CA 1
ATOM 1249 C C . TYR A 1 170 ? -8.398 3.364 4.483 1.00 96.69 170 TYR A C 1
ATOM 1251 O O . TYR A 1 170 ? -8.854 3.196 3.353 1.00 96.69 170 TYR A O 1
ATOM 1259 N N . SER A 1 171 ? -7.094 3.293 4.745 1.00 97.56 171 SER A N 1
ATOM 1260 C CA . SER A 1 171 ? -6.096 3.006 3.717 1.00 97.56 171 SER A CA 1
ATOM 1261 C C . SER A 1 171 ? -4.918 2.229 4.278 1.00 97.56 171 SER A C 1
ATOM 1263 O O . SER A 1 171 ? -4.563 2.404 5.445 1.00 97.56 171 SER A O 1
ATOM 1265 N N . VAL A 1 172 ? -4.270 1.454 3.416 1.00 97.69 172 VAL A N 1
ATOM 1266 C CA . VAL A 1 172 ? -2.998 0.782 3.692 1.00 97.69 172 VAL A CA 1
ATOM 1267 C C . VAL A 1 172 ? -1.948 1.340 2.737 1.00 97.69 172 VAL A C 1
ATOM 1269 O O . VAL A 1 172 ? -2.233 1.508 1.553 1.00 97.69 172 VAL A O 1
ATOM 1272 N N . SER A 1 173 ? -0.755 1.647 3.238 1.00 97.38 173 SER A N 1
ATOM 1273 C CA . SER A 1 173 ? 0.391 2.023 2.410 1.00 97.38 173 SER A CA 1
ATOM 1274 C C . SER A 1 173 ? 1.506 0.989 2.516 1.00 97.38 173 SER A C 1
ATOM 1276 O O . SER A 1 173 ? 1.832 0.543 3.615 1.00 97.38 173 SER A O 1
ATOM 1278 N N . LEU A 1 174 ? 2.127 0.664 1.385 1.00 97.31 174 LEU A N 1
ATOM 1279 C CA . LEU A 1 174 ? 3.411 -0.027 1.313 1.00 97.31 174 LEU A CA 1
ATOM 1280 C C . LEU A 1 174 ? 4.506 1.033 1.246 1.00 97.31 174 LEU A C 1
ATOM 1282 O O . LEU A 1 174 ? 4.524 1.853 0.326 1.00 97.31 174 LEU A O 1
ATOM 1286 N N . LEU A 1 175 ? 5.408 1.014 2.218 1.00 96.50 175 LEU A N 1
ATOM 1287 C CA . LEU A 1 175 ? 6.596 1.855 2.235 1.00 96.50 175 LEU A CA 1
ATOM 1288 C C . LEU A 1 175 ? 7.770 0.998 1.766 1.00 96.50 175 LEU A C 1
ATOM 1290 O O . LEU A 1 175 ? 8.187 0.070 2.456 1.00 96.50 175 LEU A O 1
ATOM 1294 N N . PHE A 1 176 ? 8.254 1.275 0.559 1.00 95.69 176 PHE A N 1
ATOM 1295 C CA . PHE A 1 176 ? 9.337 0.520 -0.064 1.00 95.69 176 PHE A CA 1
ATOM 1296 C C . PHE A 1 176 ? 10.686 0.900 0.532 1.00 95.69 176 PHE A C 1
ATOM 1298 O O . PHE A 1 176 ? 10.966 2.088 0.701 1.00 95.69 176 PHE A O 1
ATOM 1305 N N . ASP A 1 177 ? 11.541 -0.093 0.772 1.00 93.75 177 ASP A N 1
ATOM 1306 C CA . ASP A 1 177 ? 12.906 0.146 1.242 1.00 93.75 177 ASP A CA 1
ATOM 1307 C C . ASP A 1 177 ? 13.633 1.092 0.260 1.00 93.75 177 ASP A C 1
ATOM 1309 O O . ASP A 1 177 ? 13.643 0.822 -0.946 1.00 93.75 177 ASP A O 1
ATOM 1313 N N . PRO A 1 178 ? 14.244 2.203 0.720 1.00 93.25 178 PRO A N 1
ATOM 1314 C CA . PRO A 1 178 ? 14.941 3.151 -0.153 1.00 93.25 178 PRO A CA 1
ATOM 1315 C C . PRO A 1 178 ? 16.019 2.520 -1.046 1.00 93.25 178 PRO A C 1
ATOM 1317 O O . PRO A 1 178 ? 16.296 3.028 -2.134 1.00 93.25 178 PRO A O 1
ATOM 1320 N N . SER A 1 179 ? 16.614 1.401 -0.628 1.00 92.38 179 SER A N 1
ATOM 1321 C CA . SER A 1 179 ? 17.598 0.657 -1.418 1.00 92.38 179 SER A CA 1
ATOM 1322 C C . SER A 1 179 ? 17.029 0.106 -2.727 1.00 92.38 179 SER A C 1
ATOM 1324 O O . SER A 1 179 ? 17.786 -0.031 -3.691 1.00 92.38 179 SER A O 1
ATOM 1326 N N . ILE A 1 180 ? 15.706 -0.099 -2.820 1.00 92.31 180 ILE A N 1
ATOM 1327 C CA . ILE A 1 180 ? 15.041 -0.582 -4.036 1.00 92.31 180 ILE A CA 1
ATOM 1328 C C . ILE A 1 180 ? 15.312 0.330 -5.238 1.00 92.31 180 ILE A C 1
ATOM 1330 O O . ILE A 1 180 ? 15.331 -0.131 -6.376 1.00 92.31 180 ILE A O 1
ATOM 1334 N N . LYS A 1 181 ? 15.582 1.620 -4.992 1.00 92.25 181 LYS A N 1
ATOM 1335 C CA . LYS A 1 181 ? 15.846 2.632 -6.023 1.00 92.25 181 LYS A CA 1
ATOM 1336 C C . LYS A 1 181 ? 17.053 2.301 -6.899 1.00 92.25 181 LYS A C 1
ATOM 1338 O O . LYS A 1 181 ? 17.109 2.777 -8.029 1.00 92.25 181 LYS A O 1
ATOM 1343 N N . LYS A 1 182 ? 18.006 1.515 -6.383 1.00 91.06 182 LYS A N 1
ATOM 1344 C CA . LYS A 1 182 ? 19.218 1.115 -7.113 1.00 91.06 182 LYS A CA 1
ATOM 1345 C C . LYS A 1 182 ? 18.881 0.220 -8.307 1.00 91.06 182 LYS A C 1
ATOM 1347 O O . LYS A 1 182 ? 19.345 0.482 -9.411 1.00 91.06 182 LYS A O 1
ATOM 1352 N N . ASP A 1 183 ? 18.018 -0.772 -8.094 1.00 92.44 183 ASP A N 1
ATOM 1353 C CA . ASP A 1 183 ? 17.679 -1.791 -9.101 1.00 92.44 183 ASP A CA 1
ATOM 1354 C C . ASP A 1 183 ? 16.297 -1.574 -9.743 1.00 92.44 183 ASP A C 1
ATOM 1356 O O . ASP A 1 183 ? 15.978 -2.105 -10.819 1.00 92.44 183 ASP A O 1
ATOM 1360 N N . HIS A 1 184 ? 15.452 -0.782 -9.083 1.00 94.56 184 HIS A N 1
ATOM 1361 C CA . HIS A 1 184 ? 14.101 -0.447 -9.505 1.00 94.56 184 HIS A CA 1
ATOM 1362 C C . HIS A 1 184 ? 13.873 1.062 -9.370 1.00 94.56 184 HIS A C 1
ATOM 1364 O O . HIS A 1 184 ? 13.279 1.521 -8.392 1.00 94.56 184 HIS A O 1
ATOM 1370 N N . PRO A 1 185 ? 14.325 1.860 -10.355 1.00 94.69 185 PRO A N 1
ATOM 1371 C CA . PRO A 1 185 ? 13.994 3.275 -10.395 1.00 94.69 185 PRO A CA 1
ATOM 1372 C C . PRO A 1 185 ? 12.477 3.470 -10.501 1.00 94.69 185 PRO A C 1
ATOM 1374 O O . PRO A 1 185 ? 11.745 2.582 -10.941 1.00 94.69 185 PRO A O 1
ATOM 1377 N N . TYR A 1 186 ? 12.015 4.670 -10.153 1.00 95.25 186 TYR A N 1
ATOM 1378 C CA . TYR A 1 186 ? 10.595 4.992 -10.003 1.00 95.25 186 TYR A CA 1
ATOM 1379 C C . TYR A 1 186 ? 9.756 4.555 -11.207 1.00 95.25 186 TYR A C 1
ATOM 1381 O O . TYR A 1 186 ? 8.733 3.904 -11.031 1.00 95.25 186 TYR A O 1
ATOM 1389 N N . GLN A 1 187 ? 10.223 4.840 -12.427 1.00 96.00 187 GLN A N 1
ATOM 1390 C CA . GLN A 1 187 ? 9.544 4.447 -13.663 1.00 96.00 187 GLN A CA 1
ATOM 1391 C C . GLN A 1 187 ? 9.331 2.932 -13.761 1.00 96.00 187 GLN A C 1
ATOM 1393 O O . GLN A 1 187 ? 8.252 2.497 -14.138 1.00 96.00 187 GLN A O 1
ATOM 1398 N N . LYS A 1 188 ? 10.323 2.120 -13.381 1.00 95.88 188 LYS A N 1
ATOM 1399 C CA . LYS A 1 188 ? 10.216 0.655 -13.424 1.00 95.88 188 LYS A CA 1
ATOM 1400 C C . LYS A 1 188 ? 9.174 0.141 -12.431 1.00 95.88 188 LYS A C 1
ATOM 1402 O O . LYS A 1 188 ? 8.408 -0.752 -12.769 1.00 95.88 188 LYS A O 1
ATOM 1407 N N . VAL A 1 189 ? 9.118 0.720 -11.232 1.00 96.88 189 VAL A N 1
ATOM 1408 C CA . VAL A 1 189 ? 8.099 0.362 -10.230 1.00 96.88 189 VAL A CA 1
ATOM 1409 C C . VAL A 1 189 ? 6.711 0.849 -10.661 1.00 96.88 189 VAL A C 1
ATOM 1411 O O . VAL A 1 189 ? 5.743 0.104 -10.552 1.00 96.88 189 VAL A O 1
ATOM 1414 N N . ALA A 1 190 ? 6.608 2.062 -11.210 1.00 97.12 190 ALA A N 1
ATOM 1415 C CA . ALA A 1 190 ? 5.355 2.619 -11.715 1.00 97.12 190 ALA A CA 1
ATOM 1416 C C . ALA A 1 190 ? 4.772 1.785 -12.866 1.00 97.12 190 ALA A C 1
ATOM 1418 O O . ALA A 1 190 ? 3.570 1.539 -12.881 1.00 97.12 190 ALA A O 1
ATOM 1419 N N . LEU A 1 191 ? 5.613 1.314 -13.793 1.00 96.56 191 LEU A N 1
ATOM 1420 C CA . LEU A 1 191 ? 5.189 0.423 -14.876 1.00 96.56 191 LEU A CA 1
ATOM 1421 C C . LEU A 1 191 ? 4.734 -0.942 -14.347 1.00 96.56 191 LEU A C 1
ATOM 1423 O O . LEU A 1 191 ? 3.704 -1.435 -14.787 1.00 96.56 191 LEU A O 1
ATOM 1427 N N . ALA A 1 192 ? 5.419 -1.504 -13.346 1.00 96.75 192 ALA A N 1
ATOM 1428 C CA . ALA A 1 192 ? 4.966 -2.738 -12.700 1.00 96.75 192 ALA A CA 1
ATOM 1429 C C . ALA A 1 192 ? 3.604 -2.565 -11.999 1.00 96.75 192 ALA A C 1
ATOM 1431 O O . ALA A 1 192 ? 2.780 -3.472 -12.002 1.00 96.75 192 ALA A O 1
ATOM 1432 N N . PHE A 1 193 ? 3.324 -1.389 -11.428 1.00 97.94 193 PHE A N 1
ATOM 1433 C CA . PHE A 1 193 ? 1.982 -1.076 -10.934 1.00 97.94 193 PHE A CA 1
ATOM 1434 C C . PHE A 1 193 ? 0.962 -0.910 -12.065 1.00 97.94 193 PHE A C 1
ATOM 1436 O O . PHE A 1 193 ? -0.173 -1.353 -11.916 1.00 97.94 193 PHE A O 1
ATOM 1443 N N . ALA A 1 194 ? 1.349 -0.313 -13.192 1.00 97.25 194 ALA A N 1
ATOM 1444 C CA . ALA A 1 194 ? 0.462 -0.143 -14.339 1.00 97.25 194 ALA A CA 1
ATOM 1445 C C . ALA A 1 194 ? 0.008 -1.485 -14.939 1.00 97.25 194 ALA A C 1
ATOM 1447 O O . ALA A 1 194 ? -1.137 -1.604 -15.359 1.00 97.25 194 ALA A O 1
ATOM 1448 N N . GLU A 1 195 ? 0.853 -2.520 -14.891 1.00 96.44 195 GLU A N 1
ATOM 1449 C CA . GLU A 1 195 ? 0.474 -3.888 -15.283 1.00 96.44 195 GLU A CA 1
ATOM 1450 C C . GLU A 1 195 ? -0.665 -4.475 -14.429 1.00 96.44 195 GLU A C 1
ATOM 1452 O O . GLU A 1 195 ? -1.389 -5.343 -14.903 1.00 96.44 195 GLU A O 1
ATOM 1457 N N . LYS A 1 196 ? -0.840 -4.012 -13.182 1.00 96.69 196 LYS A N 1
ATOM 1458 C CA . LYS A 1 196 ? -1.918 -4.458 -12.280 1.00 96.69 196 LYS A CA 1
ATOM 1459 C C . LYS A 1 196 ? -3.121 -3.514 -12.250 1.00 96.69 196 LYS A C 1
ATOM 1461 O O . LYS A 1 196 ? -4.247 -3.968 -12.090 1.00 96.69 196 LYS A O 1
ATOM 1466 N N . TYR A 1 197 ? -2.894 -2.204 -12.285 1.00 96.75 197 TYR A N 1
ATOM 1467 C CA . TYR A 1 197 ? -3.940 -1.202 -12.038 1.00 96.75 197 TYR A CA 1
ATOM 1468 C C . TYR A 1 197 ? -4.405 -0.473 -13.306 1.00 96.75 197 TYR A C 1
ATOM 1470 O O . TYR A 1 197 ? -5.343 0.322 -13.239 1.00 96.75 197 TYR A O 1
ATOM 1478 N N . GLY A 1 198 ? -3.772 -0.748 -14.447 1.00 95.81 198 GLY A N 1
ATOM 1479 C CA . GLY A 1 198 ? -4.068 -0.139 -15.738 1.00 95.81 198 GLY A CA 1
ATOM 1480 C C . GLY A 1 198 ? -3.026 0.888 -16.178 1.00 95.81 198 GLY A C 1
ATOM 1481 O O . GLY A 1 198 ? -2.157 1.317 -15.413 1.00 95.81 198 GLY A O 1
ATOM 1482 N N . GLU A 1 199 ? -3.131 1.286 -17.445 1.00 95.00 199 GLU A N 1
ATOM 1483 C CA . GLU A 1 199 ? -2.179 2.177 -18.106 1.00 95.00 199 GLU A CA 1
ATOM 1484 C C . GLU A 1 199 ? -1.986 3.511 -17.368 1.00 95.00 199 GLU A C 1
ATOM 1486 O O . GLU A 1 199 ? -2.886 4.047 -16.718 1.00 95.00 199 GLU A O 1
ATOM 1491 N N . VAL A 1 200 ? -0.779 4.060 -17.492 1.00 94.06 200 VAL A N 1
ATOM 1492 C CA . VAL A 1 200 ? -0.381 5.330 -16.887 1.00 94.06 200 VAL A CA 1
ATOM 1493 C C . VAL A 1 200 ? 0.185 6.259 -17.953 1.00 94.06 200 VAL A C 1
ATOM 1495 O O . VAL A 1 200 ? 1.027 5.874 -18.763 1.00 94.06 200 VAL A O 1
ATOM 1498 N N . GLU A 1 201 ? -0.248 7.515 -17.925 1.00 92.31 201 GLU A N 1
ATOM 1499 C CA . GLU A 1 201 ? 0.303 8.555 -18.790 1.00 92.31 201 GLU A CA 1
ATOM 1500 C C . GLU A 1 201 ? 1.764 8.866 -18.404 1.00 92.31 201 GLU A C 1
ATOM 1502 O O . GLU A 1 201 ? 2.056 9.052 -17.213 1.00 92.31 201 GLU A O 1
ATOM 1507 N N . PRO A 1 202 ? 2.683 9.020 -19.375 1.00 92.19 202 PRO A N 1
ATOM 1508 C CA . PRO A 1 202 ? 4.087 9.342 -19.102 1.00 92.19 202 PRO A CA 1
ATOM 1509 C C . PRO A 1 202 ? 4.281 10.568 -18.197 1.00 92.19 202 PRO A C 1
ATOM 1511 O O . PRO A 1 202 ? 5.113 10.544 -17.291 1.00 92.19 202 PRO A O 1
ATOM 1514 N N . GLU A 1 203 ? 3.447 11.600 -18.355 1.00 92.56 203 GLU A N 1
ATOM 1515 C CA . GLU A 1 203 ? 3.499 12.829 -17.553 1.00 92.56 203 GLU A CA 1
ATOM 1516 C C . GLU A 1 203 ? 3.323 12.563 -16.044 1.00 92.56 203 GLU A C 1
ATOM 1518 O O . GLU A 1 203 ? 3.943 13.217 -15.201 1.00 92.56 203 GLU A O 1
ATOM 1523 N N . LYS A 1 204 ? 2.498 11.578 -15.664 1.00 91.38 204 LYS A N 1
ATOM 1524 C CA . LYS A 1 204 ? 2.300 11.201 -14.253 1.00 91.38 204 LYS A CA 1
ATOM 1525 C C . LYS A 1 204 ? 3.536 10.515 -13.679 1.00 91.38 204 LYS A C 1
ATOM 1527 O O . LYS A 1 204 ? 3.883 10.744 -12.517 1.00 91.38 204 LYS A O 1
ATOM 1532 N N . ILE A 1 205 ? 4.221 9.713 -14.499 1.00 91.06 205 ILE A N 1
ATOM 1533 C CA . ILE A 1 205 ? 5.489 9.078 -14.127 1.00 91.06 205 ILE A CA 1
ATOM 1534 C C . ILE A 1 205 ? 6.563 10.148 -13.906 1.00 91.06 205 ILE A C 1
ATOM 1536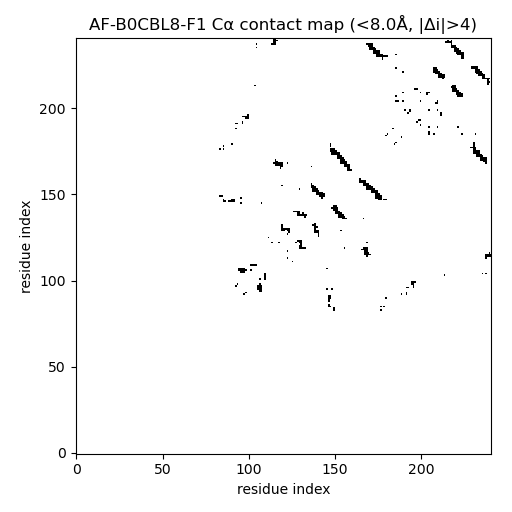 O O . ILE A 1 205 ? 7.265 10.110 -12.895 1.00 91.06 205 ILE A O 1
ATOM 1540 N N . GLU A 1 206 ? 6.659 11.130 -14.805 1.00 90.75 206 GLU A N 1
ATOM 1541 C CA . GLU A 1 206 ? 7.608 12.246 -14.697 1.00 90.75 206 GLU A CA 1
ATOM 1542 C C . GLU A 1 206 ? 7.363 13.093 -13.443 1.00 90.75 206 GLU A C 1
ATOM 1544 O O . GLU A 1 206 ? 8.302 13.406 -12.707 1.00 90.75 206 GLU A O 1
ATOM 1549 N N . LYS A 1 207 ? 6.092 13.385 -13.134 1.00 93.06 207 LYS A N 1
ATOM 1550 C CA . LYS A 1 207 ? 5.677 14.082 -11.903 1.00 93.06 207 LYS A CA 1
ATOM 1551 C C . LYS A 1 207 ? 5.840 13.239 -10.634 1.00 93.06 207 LYS A C 1
ATOM 1553 O O . LYS A 1 207 ? 5.646 13.752 -9.533 1.00 93.06 207 LYS A O 1
ATOM 1558 N N . LYS A 1 208 ? 6.201 11.959 -10.768 1.00 93.88 208 LYS A N 1
ATOM 1559 C CA . LYS A 1 208 ? 6.378 10.989 -9.678 1.00 93.88 208 LYS A CA 1
ATOM 1560 C C . LYS A 1 208 ? 5.156 10.845 -8.768 1.00 93.88 208 LYS A C 1
ATOM 1562 O O . LYS A 1 208 ? 5.288 10.606 -7.563 1.00 93.88 208 LYS A O 1
ATOM 1567 N N . ILE A 1 209 ? 3.974 10.982 -9.361 1.00 94.06 209 ILE A N 1
ATOM 1568 C CA . ILE A 1 209 ? 2.684 10.789 -8.710 1.00 94.06 209 ILE A CA 1
ATOM 1569 C C . ILE A 1 209 ? 1.728 10.131 -9.698 1.00 94.06 209 ILE A C 1
ATOM 1571 O O . ILE A 1 209 ? 1.165 10.771 -10.584 1.00 94.06 209 ILE A O 1
ATOM 1575 N N . VAL A 1 210 ? 1.530 8.830 -9.523 1.00 96.56 210 VAL A N 1
ATOM 1576 C CA . VAL A 1 210 ? 0.582 8.047 -10.316 1.00 96.56 210 VAL A CA 1
ATOM 1577 C C . VAL A 1 210 ? -0.604 7.696 -9.438 1.00 96.56 210 VAL A C 1
ATOM 1579 O O . VAL A 1 210 ? -0.429 7.340 -8.276 1.00 96.56 210 VAL A O 1
ATOM 1582 N N . THR A 1 211 ? -1.820 7.855 -9.953 1.00 97.25 211 THR A N 1
ATOM 1583 C CA . THR A 1 211 ? -3.051 7.525 -9.229 1.00 97.25 211 THR A CA 1
ATOM 1584 C C . THR A 1 211 ? -3.988 6.757 -10.144 1.00 97.25 211 THR A C 1
ATOM 1586 O O . THR A 1 211 ? -4.281 7.216 -11.244 1.00 97.25 211 THR A O 1
ATOM 1589 N N . TRP A 1 212 ? -4.487 5.632 -9.650 1.00 97.81 212 TRP A N 1
ATOM 1590 C CA . TRP A 1 212 ? -5.518 4.817 -10.274 1.00 97.81 212 TRP A CA 1
ATOM 1591 C C . TRP A 1 212 ? -6.804 4.909 -9.458 1.00 97.81 212 TRP A C 1
ATOM 1593 O O . TRP A 1 212 ? -6.767 5.008 -8.226 1.00 97.81 212 TRP A O 1
ATOM 1603 N N . VAL A 1 213 ? -7.942 4.870 -10.147 1.00 96.50 213 VAL A N 1
ATOM 1604 C CA . VAL A 1 213 ? -9.273 4.842 -9.534 1.00 96.50 213 VAL A CA 1
ATOM 1605 C C . VAL A 1 213 ? -9.856 3.452 -9.737 1.00 96.50 213 VAL A C 1
ATOM 1607 O O . VAL A 1 213 ? -10.005 2.990 -10.862 1.00 96.50 213 VAL A O 1
ATOM 1610 N N . GLY A 1 214 ? -10.158 2.792 -8.630 1.00 92.69 214 GLY A N 1
ATOM 1611 C CA . GLY A 1 214 ? -10.705 1.450 -8.577 1.00 92.69 214 GLY A CA 1
ATOM 1612 C C . GLY A 1 214 ? -12.193 1.409 -8.236 1.00 92.69 214 GLY A C 1
ATOM 1613 O O . GLY A 1 214 ? -12.897 2.426 -8.281 1.00 92.69 214 GLY A O 1
ATOM 1614 N N . PRO A 1 215 ? -12.681 0.221 -7.844 1.00 89.81 215 PRO A N 1
ATOM 1615 C CA . PRO A 1 215 ? -14.068 0.007 -7.453 1.00 89.81 215 PRO A CA 1
ATOM 1616 C C . PRO A 1 215 ? -14.506 0.944 -6.326 1.00 89.81 215 PRO A C 1
ATOM 1618 O O . PRO A 1 215 ? -13.731 1.261 -5.423 1.00 89.81 215 PRO A O 1
ATOM 1621 N N . ASN A 1 216 ? -15.773 1.366 -6.349 1.00 91.00 216 ASN A N 1
ATOM 1622 C CA . ASN A 1 216 ? -16.365 2.223 -5.313 1.00 91.00 216 ASN A CA 1
ATOM 1623 C C . ASN A 1 216 ? -15.574 3.524 -5.058 1.00 91.00 216 ASN A C 1
ATOM 1625 O O . ASN A 1 216 ? -15.554 4.025 -3.931 1.00 91.00 216 ASN A O 1
ATOM 1629 N N . PHE A 1 217 ? -14.915 4.056 -6.097 1.00 90.88 217 PHE A N 1
ATOM 1630 C CA . PHE A 1 217 ? -14.028 5.224 -6.028 1.00 90.88 217 PHE A CA 1
ATOM 1631 C C . PHE A 1 217 ? -12.858 5.059 -5.042 1.00 90.88 217 PHE A C 1
ATOM 1633 O O . PHE A 1 217 ? -12.321 6.046 -4.531 1.00 90.88 217 PHE A O 1
ATOM 1640 N N . ALA A 1 218 ? -12.456 3.818 -4.750 1.00 94.12 218 ALA A N 1
ATOM 1641 C CA . ALA A 1 218 ? -11.189 3.553 -4.088 1.00 94.12 218 ALA A CA 1
ATOM 1642 C C . ALA A 1 218 ? -10.042 4.063 -4.969 1.00 94.12 218 ALA A C 1
ATOM 1644 O O . ALA A 1 218 ? -10.143 4.066 -6.192 1.00 94.12 218 ALA A O 1
ATOM 1645 N N . THR A 1 219 ? -8.948 4.505 -4.363 1.00 97.12 219 THR A N 1
ATOM 1646 C CA . THR A 1 219 ? -7.780 4.987 -5.102 1.00 97.12 219 THR A CA 1
ATOM 1647 C C . THR A 1 219 ? -6.533 4.234 -4.690 1.00 97.12 219 THR A C 1
ATOM 1649 O O . THR A 1 219 ? -6.356 3.891 -3.521 1.00 97.12 219 THR A O 1
ATOM 1652 N N . ALA A 1 220 ? -5.684 3.965 -5.670 1.00 97.56 220 ALA A N 1
ATOM 1653 C CA . ALA A 1 220 ? -4.339 3.459 -5.486 1.00 97.56 220 ALA A CA 1
ATOM 1654 C C . ALA A 1 220 ? -3.394 4.550 -5.978 1.00 97.56 220 ALA A C 1
ATOM 1656 O O . ALA A 1 220 ? -3.597 5.101 -7.055 1.00 97.56 220 ALA A O 1
ATOM 1657 N N . GLN A 1 221 ? -2.401 4.922 -5.184 1.00 97.44 221 GLN A N 1
ATOM 1658 C CA . GLN A 1 221 ? -1.515 6.031 -5.489 1.00 97.44 221 GLN A CA 1
ATOM 1659 C C . GLN A 1 221 ? -0.071 5.629 -5.225 1.00 97.44 221 GLN A C 1
ATOM 1661 O O . GLN A 1 221 ? 0.278 5.259 -4.108 1.00 97.44 221 GLN A O 1
ATOM 1666 N N . PHE A 1 222 ? 0.767 5.749 -6.251 1.00 97.62 222 PHE A N 1
ATOM 1667 C CA . PHE A 1 222 ? 2.200 5.515 -6.171 1.00 97.62 222 PHE A CA 1
ATOM 1668 C C . PHE A 1 222 ? 2.960 6.838 -6.235 1.00 97.62 222 PHE A C 1
ATOM 1670 O O . PHE A 1 222 ? 2.889 7.559 -7.235 1.00 97.62 222 PHE A O 1
ATOM 1677 N N . THR A 1 223 ? 3.715 7.160 -5.188 1.00 95.38 223 THR A N 1
ATOM 1678 C CA . THR A 1 223 ? 4.497 8.397 -5.102 1.00 95.38 223 THR A CA 1
ATOM 1679 C C . THR A 1 223 ? 5.961 8.120 -4.804 1.00 95.38 223 THR A C 1
ATOM 1681 O O . THR A 1 223 ? 6.327 7.173 -4.103 1.00 95.38 223 THR A O 1
ATOM 1684 N N . ASN A 1 224 ? 6.829 8.984 -5.327 1.00 92.25 224 ASN A N 1
ATOM 1685 C CA . ASN A 1 224 ? 8.149 9.134 -4.734 1.00 92.25 224 ASN A CA 1
ATOM 1686 C C . ASN A 1 224 ? 7.963 9.934 -3.451 1.00 92.25 224 ASN A C 1
ATOM 1688 O O . ASN A 1 224 ? 7.529 11.084 -3.520 1.00 92.25 224 ASN A O 1
ATOM 1692 N N . SER A 1 225 ? 8.237 9.325 -2.298 1.00 77.19 225 SER A N 1
ATOM 1693 C CA . SER A 1 225 ? 8.006 9.997 -1.026 1.00 77.19 225 SER A CA 1
ATOM 1694 C C . SER A 1 225 ? 8.830 11.286 -0.981 1.00 77.19 225 SER A C 1
ATOM 1696 O O . SER A 1 225 ? 10.041 11.285 -1.194 1.00 77.19 225 SER A O 1
ATOM 1698 N N . ILE A 1 226 ? 8.128 12.398 -0.769 1.00 63.97 226 ILE A N 1
ATOM 1699 C CA . ILE A 1 226 ? 8.679 13.760 -0.713 1.00 63.97 226 ILE A CA 1
ATOM 1700 C C . ILE A 1 226 ? 9.039 14.189 0.717 1.00 63.97 226 ILE A C 1
ATOM 1702 O O . ILE A 1 226 ? 9.569 15.275 0.924 1.00 63.97 226 ILE A O 1
ATOM 1706 N N . ASN A 1 227 ? 8.738 13.348 1.709 1.00 64.19 227 ASN A N 1
ATOM 1707 C CA . ASN A 1 227 ? 9.026 13.606 3.119 1.00 64.19 227 ASN A CA 1
ATOM 1708 C C . ASN A 1 227 ? 10.346 12.935 3.538 1.00 64.19 227 ASN A C 1
ATOM 1710 O O . ASN A 1 227 ? 11.013 12.310 2.724 1.00 64.19 227 ASN A O 1
ATOM 1714 N N . LYS A 1 228 ? 10.694 12.995 4.834 1.00 71.38 228 LYS A N 1
ATOM 1715 C CA . LYS A 1 228 ? 11.904 12.386 5.444 1.00 71.38 228 LYS A CA 1
ATOM 1716 C C . LYS A 1 228 ? 12.139 10.896 5.123 1.00 71.38 228 LYS A C 1
ATOM 1718 O O . LYS A 1 228 ? 13.191 10.363 5.452 1.00 71.38 228 LYS A O 1
ATOM 1723 N N . PHE A 1 229 ? 11.156 10.215 4.541 1.00 75.06 229 PHE A N 1
ATOM 1724 C CA . PHE A 1 229 ? 11.301 8.870 4.011 1.00 75.06 229 PHE A CA 1
ATOM 1725 C C . PHE A 1 229 ? 11.764 8.946 2.556 1.00 75.06 229 PHE A C 1
ATOM 1727 O O . PHE A 1 229 ? 10.985 9.295 1.672 1.00 75.06 229 PHE A O 1
ATOM 1734 N N . GLU A 1 230 ? 13.016 8.585 2.302 1.00 85.06 230 GLU A N 1
ATOM 1735 C CA . GLU A 1 230 ? 13.622 8.617 0.968 1.00 85.06 230 GLU A CA 1
ATOM 1736 C C . GLU A 1 230 ? 13.240 7.406 0.097 1.00 85.06 230 GLU A C 1
ATOM 1738 O O . GLU A 1 230 ? 13.951 7.083 -0.851 1.00 85.06 230 GLU A O 1
ATOM 1743 N N . GLY A 1 231 ? 12.140 6.710 0.390 1.00 90.06 231 GLY A N 1
ATOM 1744 C CA . GLY A 1 231 ? 11.658 5.556 -0.373 1.00 90.06 231 GLY A CA 1
ATOM 1745 C C . GLY A 1 231 ? 10.533 5.891 -1.356 1.00 90.06 231 GLY A C 1
ATOM 1746 O O . GLY A 1 231 ? 10.312 7.047 -1.733 1.00 90.06 231 GLY A O 1
ATOM 1747 N N . TYR A 1 232 ? 9.814 4.857 -1.782 1.00 95.94 232 TYR A N 1
ATOM 1748 C CA . TYR A 1 232 ? 8.549 4.996 -2.505 1.00 95.94 232 TYR A CA 1
ATOM 1749 C C . TYR A 1 232 ? 7.380 4.652 -1.583 1.00 95.94 232 TYR A C 1
ATOM 1751 O O . TYR A 1 232 ? 7.507 3.777 -0.729 1.00 95.94 232 TYR A O 1
ATOM 1759 N N . GLU A 1 233 ? 6.242 5.321 -1.758 1.00 96.69 233 GLU A N 1
ATOM 1760 C CA . GLU A 1 233 ? 5.003 4.979 -1.058 1.00 96.69 233 GLU A CA 1
ATOM 1761 C C . GLU A 1 233 ? 3.957 4.535 -2.078 1.00 96.69 233 GLU A C 1
ATOM 1763 O O . GLU A 1 233 ? 3.684 5.235 -3.054 1.00 96.69 233 GLU A O 1
ATOM 1768 N N . PHE A 1 234 ? 3.350 3.377 -1.836 1.00 97.69 234 PHE A N 1
ATOM 1769 C CA . PHE A 1 234 ? 2.150 2.952 -2.541 1.00 97.69 234 PHE A CA 1
ATOM 1770 C C . PHE A 1 234 ? 0.974 2.905 -1.575 1.00 97.69 234 PHE A C 1
ATOM 1772 O O . PHE A 1 234 ? 0.870 1.987 -0.767 1.00 97.69 234 PHE A O 1
ATOM 1779 N N . LYS A 1 235 ? 0.109 3.915 -1.640 1.00 97.50 235 LYS A N 1
ATOM 1780 C CA . LYS A 1 235 ? -1.059 4.079 -0.774 1.00 97.50 235 LYS A CA 1
ATOM 1781 C C . LYS A 1 235 ? -2.320 3.594 -1.467 1.00 97.50 235 LYS A C 1
ATOM 1783 O O . LYS A 1 235 ? -2.598 3.984 -2.594 1.00 97.50 235 LYS A O 1
ATOM 1788 N N . ILE A 1 236 ? -3.137 2.838 -0.748 1.00 97.38 236 ILE A N 1
ATOM 1789 C CA . ILE A 1 236 ? -4.346 2.218 -1.280 1.00 97.38 236 ILE A CA 1
ATOM 1790 C C . ILE A 1 236 ? -5.491 2.497 -0.326 1.00 97.38 236 ILE A C 1
ATOM 1792 O O . ILE A 1 236 ? -5.455 2.109 0.842 1.00 97.38 236 ILE A O 1
ATOM 1796 N N . VAL A 1 237 ? -6.518 3.185 -0.809 1.00 97.12 237 VAL A N 1
ATOM 1797 C CA . VAL A 1 237 ? -7.785 3.320 -0.091 1.00 97.12 237 VAL A CA 1
ATOM 1798 C C . VAL A 1 237 ? -8.504 1.982 -0.165 1.00 97.12 237 VAL A C 1
ATOM 1800 O O . VAL A 1 237 ? -8.719 1.447 -1.254 1.00 97.12 237 VAL A O 1
ATOM 1803 N N . VAL A 1 238 ? -8.878 1.447 0.996 1.00 93.81 238 VAL A N 1
ATOM 1804 C CA . VAL A 1 238 ? -9.602 0.179 1.070 1.00 93.81 238 VAL A CA 1
ATOM 180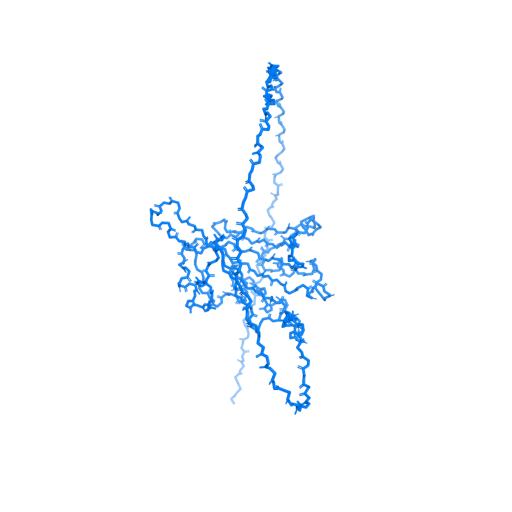5 C C . VAL A 1 238 ? -11.027 0.410 0.546 1.00 93.81 238 VAL A C 1
ATOM 1807 O O . VAL A 1 238 ? -11.693 1.353 1.004 1.00 93.81 238 VAL A O 1
ATOM 1810 N N . PRO A 1 239 ? -11.513 -0.391 -0.420 1.00 87.50 239 PRO A N 1
ATOM 1811 C CA . PRO A 1 239 ? -12.862 -0.248 -0.944 1.00 87.50 239 PRO A CA 1
ATOM 1812 C C . PRO A 1 239 ? -13.902 -0.379 0.168 1.00 87.50 239 PRO A C 1
ATOM 1814 O O . PRO A 1 239 ? -13.727 -1.128 1.132 1.00 87.50 239 PRO A O 1
ATOM 1817 N N . LYS A 1 240 ? -15.005 0.362 0.036 1.00 86.00 240 LYS A N 1
ATOM 1818 C CA . LYS A 1 240 ? -16.201 0.064 0.831 1.00 86.00 240 LYS A CA 1
ATOM 1819 C C . LYS A 1 240 ? -16.722 -1.308 0.397 1.00 86.00 240 LYS A C 1
ATOM 1821 O O . LYS A 1 240 ? -16.787 -1.549 -0.812 1.00 86.00 240 LYS A O 1
ATOM 1826 N N . SER A 1 241 ? -17.026 -2.157 1.378 1.00 77.31 241 SER A N 1
ATOM 1827 C CA . SER A 1 241 ? -17.804 -3.382 1.167 1.00 77.31 241 SER A CA 1
ATOM 1828 C C . SER A 1 241 ? -19.286 -3.062 1.020 1.00 77.31 241 SER A C 1
ATOM 1830 O O . SER A 1 241 ? -19.692 -1.961 1.467 1.00 77.31 241 SER A O 1
#

Nearest PDB structures (foldseek):
  1kfq-assembly1_B  TM=4.731E-01  e=2.574E+00  Paramecium tetraurelia
  8adb-assembly1_A  TM=3.022E-01  e=1.428E+00  Waddlia chondrophila
  7vst-assembly1_A  TM=2.483E-01  e=1.347E+00  Thermosynechococcus vestitus BP-1
  1njh-assembly1_A  TM=2.691E-01  e=1.808E+00  Bacillus subtilis
  8p51-assembly1_A  TM=3.698E-01  e=7.877E+00  Photorhabdus luminescens

Organism: Acaryochloris marina (strain MBIC 11017) (NCBI:txid329726)

Sequence (241 aa):
MHRLTQTPKRKSIALALLPLSLGLLMSCSSTETSSDTESPASTPAESSASDASTDSLDRSVADPSSTTDETADNSNSGTETLASSASSGKVDLAAIIGTEDDGWLPKTLSEYDFKRGMSPEEVGKILPGAEKISKFGFSEVPAKGVPGVDKYKFSFLKDKKDPEGKRTLYSVSLLFDPSIKKDHPYQKVALAFAEKYGEVEPEKIEKKIVTWVGPNFATAQFTNSINKFEGYEFKIVVPKS

pLDDT: mean 77.71, std 21.34, range [35.03, 98.31]

Radius of gyration: 30.23 Å; Cα contacts (8 Å, |Δi|>4): 302; chains: 1; bounding box: 62×98×85 Å

Secondary structure (DSSP, 8-state):
---PPPPP-PPP----PPP------------------PPPP----------------------------------------------SSPP-HHHHH--GGG-SS-HHHHTS---TT--HHHHHHHSTTTT---TTSEEEEE-TT-TTEEEEEEEEEEPTT-TT--EEEEEEEEEE-GGGGGTS-HHHHHHHHHHHH----HHHHHTTEEEEE-GGG-EEEEEE--SS--SEEEEEEPPP-

Solvent-accessible surface area (backbone atoms only — not comparable to full-atom values): 15607 Å² total; per-residue (Å²): 141,86,84,85,82,82,79,85,82,81,80,85,80,81,83,80,87,76,84,85,82,87,82,88,81,89,81,89,82,89,80,89,77,90,75,91,79,87,84,83,86,80,86,83,82,90,82,82,90,81,87,90,83,92,85,83,89,81,89,82,90,83,84,85,84,91,82,89,81,87,82,87,82,89,76,86,88,70,77,88,65,79,75,75,80,72,58,90,58,82,66,50,63,59,67,46,48,33,45,55,91,46,47,94,46,38,36,75,47,42,87,49,89,78,48,37,62,38,39,41,62,59,47,18,72,78,43,75,52,38,44,57,57,44,100,86,35,34,13,67,31,72,36,81,94,43,61,54,38,48,27,38,35,44,34,35,44,60,41,88,85,41,93,86,46,55,48,18,36,42,30,45,26,43,35,30,33,50,72,40,49,80,88,41,42,68,65,58,51,52,50,55,48,24,73,36,70,44,88,73,63,68,68,32,56,75,70,39,50,41,74,40,78,51,66,87,76,15,38,39,34,43,32,59,42,86,57,99,52,76,25,38,35,41,38,31,42,42,40,72,125

Foldseek 3Di:
DDDDDDDDDDDDDDDDDDDDDDDDDDDDDDDDDDDDDDDDDDDDDDDDDDDDDDDDDDDDDDDDDDDDDDDDDDDDPDDPDPPPVQPVDDADLCCFAPAQVLPQGRNLCSVPPAAWFAAQVRVCVVPPQQVVADPQAKTWAQSPPHRFFGIKIWGWAQDPPDPVRTTTTWKIKTWTDLVVCVVQPQLNSVVSNCNHQNDDDVVCSVVQWTWGQDPQRKIWIWHCDPDPRRTIMIMTTGHHD